Protein AF-Q5BYS8-F1 (afdb_monomer_lite)

Radius of gyration: 33.03 Å; chains: 1; bounding box: 81×90×60 Å

Foldseek 3Di:
DVVVVVVVVVVVVVVVVVVVVVCCVVVVVVVVVVVVVVVVVVVVVVVVVVPDPPPPDPPPDPDPDPCPVVVVVVCVVVPPPQPPPPLDPDPVVLVVQLVVLVCCCVPPPCVVVCVPDVDCVVSVVVSVVSSLLVSLVVVVVVPDPVPCCVPPVVVVVVVLLVVLLVVLVVVCVVVVPDDSVVSSQVSCVVPDPDDRCCQQPVDPVSVVVVVVVVVVVSCVSRDDD

Secondary structure (DSSP, 8-state):
-HHHHHHHHHHHHHHHHHHHHHHHHHHHHHHHHHHHHHHHHHHHHHHHHHS--------------TTHHHHHHHHHHHT--------SS-HHHHHHHHHHHHHHHHHHTHHHHTTT-S--HHHHHHHHHHHHHHHHHHHHHHTS-HHHIIIIIHHHHHHHHHHHHHHHHHHHHH-TTS-HHHHHHHHHHHH-SS--HHHHHT-HHHHHHHHHHHHHHHHHHHS--

Organism: Schistosoma japonicum (NCBI:txid6182)

Structure (mmCIF, N/CA/C/O backbone):
data_AF-Q5BYS8-F1
#
_entry.id   AF-Q5BYS8-F1
#
loop_
_atom_site.group_PDB
_atom_site.id
_atom_site.type_symbol
_atom_site.label_atom_id
_atom_site.label_alt_id
_atom_site.label_comp_id
_atom_site.label_asym_id
_atom_site.label_entity_id
_atom_site.label_seq_id
_atom_site.pdbx_PDB_ins_code
_atom_site.Cartn_x
_atom_site.Cartn_y
_atom_site.Cartn_z
_atom_site.occupancy
_atom_site.B_iso_or_equiv
_atom_site.auth_seq_id
_atom_site.auth_comp_id
_atom_site.auth_asym_id
_atom_site.auth_atom_id
_atom_site.pdbx_PDB_model_num
ATOM 1 N N . THR A 1 1 ? 51.049 70.323 -8.714 1.00 58.72 1 THR A N 1
ATOM 2 C CA . THR A 1 1 ? 51.005 68.844 -8.606 1.00 58.72 1 THR A CA 1
ATOM 3 C C . THR A 1 1 ? 49.942 68.372 -7.626 1.00 58.72 1 THR A C 1
ATOM 5 O O . THR A 1 1 ? 49.060 67.661 -8.076 1.00 58.72 1 THR A O 1
ATOM 8 N N . ALA A 1 2 ? 49.913 68.815 -6.362 1.00 57.31 2 ALA A N 1
ATOM 9 C CA . ALA A 1 2 ? 48.901 68.386 -5.374 1.00 57.31 2 ALA A CA 1
ATOM 10 C C . ALA A 1 2 ? 47.427 68.665 -5.765 1.00 57.31 2 ALA A C 1
ATOM 12 O O . ALA A 1 2 ? 46.572 67.804 -5.595 1.00 57.31 2 ALA A O 1
ATOM 13 N N . LEU A 1 3 ? 47.137 69.824 -6.373 1.00 61.41 3 LEU A N 1
ATOM 14 C CA . LEU A 1 3 ? 45.787 70.179 -6.849 1.00 61.41 3 LEU A CA 1
ATOM 15 C C . LEU A 1 3 ? 45.268 69.276 -7.982 1.00 61.41 3 LEU A C 1
ATOM 17 O O . LEU A 1 3 ? 44.068 69.057 -8.085 1.00 61.41 3 LEU A O 1
ATOM 21 N N . ARG A 1 4 ? 46.168 68.730 -8.811 1.00 62.00 4 ARG A N 1
ATOM 22 C CA . ARG A 1 4 ? 45.801 67.847 -9.928 1.00 62.00 4 ARG A CA 1
ATOM 23 C C . ARG A 1 4 ? 45.439 66.448 -9.424 1.00 62.00 4 ARG A C 1
ATOM 25 O O . ARG A 1 4 ? 44.384 65.946 -9.773 1.00 62.00 4 ARG A O 1
ATOM 32 N N . TYR A 1 5 ? 46.223 65.915 -8.483 1.00 65.56 5 TYR A N 1
ATOM 33 C CA . TYR A 1 5 ? 45.906 64.659 -7.792 1.00 65.56 5 TYR A CA 1
ATOM 34 C C . TYR A 1 5 ? 44.595 64.724 -6.994 1.00 65.56 5 TYR A C 1
ATOM 36 O O . TYR A 1 5 ? 43.856 63.745 -6.960 1.00 65.56 5 TYR A O 1
ATOM 44 N N . GLY A 1 6 ? 44.282 65.873 -6.383 1.00 70.06 6 GLY A N 1
ATOM 45 C CA . GLY A 1 6 ? 43.001 66.081 -5.701 1.00 70.06 6 GLY A CA 1
ATOM 46 C C . GLY A 1 6 ? 41.807 66.063 -6.659 1.00 70.06 6 GLY A C 1
ATOM 47 O O . GLY A 1 6 ? 40.795 65.440 -6.354 1.00 70.06 6 GLY A O 1
ATOM 48 N N . LEU A 1 7 ? 41.940 66.689 -7.834 1.00 70.69 7 LEU A N 1
ATOM 49 C CA . LEU A 1 7 ? 40.895 66.704 -8.861 1.00 70.69 7 LEU A CA 1
ATOM 50 C C . LEU A 1 7 ? 40.680 65.313 -9.481 1.00 70.69 7 LEU A C 1
ATOM 52 O O . LEU A 1 7 ? 39.537 64.905 -9.675 1.00 70.69 7 LEU A O 1
ATOM 56 N N . ASP A 1 8 ? 41.763 64.567 -9.714 1.00 73.12 8 ASP A N 1
ATOM 57 C CA . ASP A 1 8 ? 41.717 63.205 -10.258 1.00 73.12 8 ASP A CA 1
ATOM 58 C C . ASP A 1 8 ? 41.097 62.210 -9.253 1.00 73.12 8 ASP A C 1
ATOM 60 O O . ASP A 1 8 ? 40.283 61.369 -9.636 1.00 73.12 8 ASP A O 1
ATOM 64 N N . MET A 1 9 ? 41.389 62.343 -7.950 1.00 71.75 9 MET A N 1
ATOM 65 C CA . MET A 1 9 ? 40.721 61.568 -6.889 1.00 71.75 9 MET A CA 1
ATOM 66 C C . MET A 1 9 ? 39.226 61.883 -6.786 1.00 71.75 9 MET A C 1
ATOM 68 O O . MET A 1 9 ? 38.409 60.983 -6.587 1.00 71.75 9 MET A O 1
ATOM 72 N N . LEU A 1 10 ? 38.854 63.157 -6.916 1.00 75.56 10 LEU A N 1
ATOM 73 C CA . LEU A 1 10 ? 37.459 63.583 -6.830 1.00 75.56 10 LEU A CA 1
ATOM 74 C C . LEU A 1 10 ? 36.666 63.091 -8.048 1.00 75.56 10 LEU A C 1
ATOM 76 O O . LEU A 1 10 ? 35.568 62.564 -7.889 1.00 75.56 10 LEU A O 1
ATOM 80 N N . ALA A 1 11 ? 37.260 63.157 -9.243 1.00 75.44 11 ALA A N 1
ATOM 81 C CA . ALA A 1 11 ? 36.696 62.579 -10.458 1.00 75.44 11 ALA A CA 1
ATOM 82 C C . ALA A 1 11 ? 36.533 61.052 -10.349 1.00 75.44 11 ALA A C 1
ATOM 84 O O . ALA A 1 11 ? 35.474 60.528 -10.689 1.00 75.44 11 ALA A O 1
ATOM 85 N N . PHE A 1 12 ? 37.530 60.339 -9.811 1.00 77.06 12 PHE A N 1
ATOM 86 C CA . PHE A 1 12 ? 37.455 58.890 -9.600 1.00 77.06 12 PHE A CA 1
ATOM 87 C C . PHE A 1 12 ? 36.328 58.498 -8.632 1.00 77.06 12 PHE A C 1
ATOM 89 O O . PHE A 1 12 ? 35.536 57.609 -8.940 1.00 77.06 12 PHE A O 1
ATOM 96 N N . ASN A 1 13 ? 36.197 59.199 -7.502 1.00 72.81 13 ASN A N 1
ATOM 97 C CA . ASN A 1 13 ? 35.1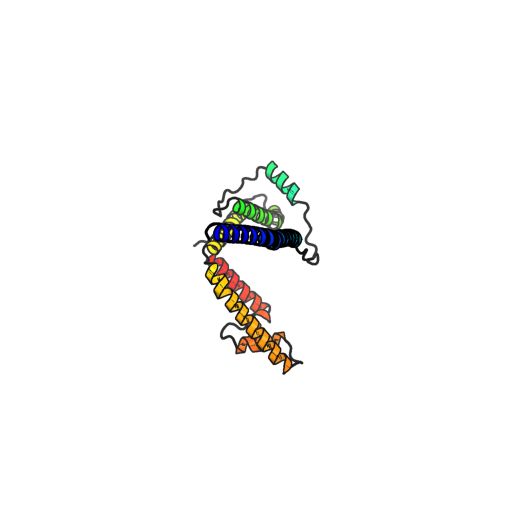43 58.932 -6.520 1.00 72.81 13 ASN A CA 1
ATOM 98 C C . ASN A 1 13 ? 33.738 59.221 -7.072 1.00 72.81 13 ASN A C 1
ATOM 100 O O . ASN A 1 13 ? 32.801 58.474 -6.790 1.00 72.81 13 ASN A O 1
ATOM 104 N N . VAL A 1 14 ? 33.587 60.265 -7.895 1.00 85.19 14 VAL A N 1
ATOM 105 C CA . VAL A 1 14 ? 32.314 60.577 -8.564 1.00 85.19 14 VAL A CA 1
ATOM 106 C C . VAL A 1 14 ? 31.957 59.499 -9.590 1.00 85.19 14 VAL A C 1
ATOM 108 O O . VAL A 1 14 ? 30.822 59.026 -9.601 1.00 85.19 14 VAL A O 1
ATOM 111 N N . ILE A 1 15 ? 32.914 59.049 -10.408 1.00 79.62 15 ILE A N 1
ATOM 112 C CA . ILE A 1 15 ? 32.691 57.980 -11.394 1.00 79.62 15 ILE A CA 1
ATOM 113 C C . ILE A 1 15 ? 32.337 56.659 -10.693 1.00 79.62 15 ILE A C 1
ATOM 115 O O . ILE A 1 15 ? 31.374 55.995 -11.080 1.00 79.62 15 ILE A O 1
ATOM 119 N N . LEU A 1 16 ? 33.049 56.303 -9.619 1.00 77.69 16 LEU A N 1
ATOM 120 C CA . LEU A 1 16 ? 32.749 55.116 -8.816 1.00 77.69 16 LEU A CA 1
ATOM 121 C C . LEU A 1 16 ? 31.330 55.186 -8.229 1.00 77.69 16 LEU A C 1
ATOM 123 O O . LEU A 1 16 ? 30.570 54.226 -8.336 1.00 77.69 16 LEU A O 1
ATOM 127 N N . GLY A 1 17 ? 30.938 56.340 -7.684 1.00 78.50 17 GLY A N 1
ATOM 128 C CA . GLY A 1 17 ? 29.591 56.556 -7.156 1.00 78.50 17 GLY A CA 1
ATOM 129 C C . GLY A 1 17 ? 28.503 56.399 -8.221 1.00 78.50 17 GLY A C 1
ATOM 130 O O . GLY A 1 17 ? 27.524 55.688 -8.002 1.00 78.50 17 GLY A O 1
ATOM 131 N N . VAL A 1 18 ? 28.691 56.996 -9.402 1.00 82.00 18 VAL A N 1
ATOM 132 C CA . VAL A 1 18 ? 27.730 56.894 -10.513 1.00 82.00 18 VAL A CA 1
ATOM 133 C C . VAL A 1 18 ? 27.616 55.451 -11.011 1.00 82.00 18 VAL A C 1
ATOM 135 O O . VAL A 1 18 ? 26.505 54.952 -11.175 1.00 82.00 18 VAL A O 1
ATOM 138 N N . THR A 1 19 ? 28.735 54.740 -11.182 1.00 73.31 19 THR A N 1
ATOM 139 C CA . THR A 1 19 ? 28.708 53.329 -11.610 1.00 73.31 19 THR A CA 1
ATOM 140 C C . THR A 1 19 ? 28.039 52.416 -10.581 1.00 73.31 19 THR A C 1
ATOM 142 O O . THR A 1 19 ? 27.247 51.561 -10.970 1.00 73.31 19 THR A O 1
ATOM 145 N N . ALA A 1 20 ? 28.266 52.634 -9.282 1.00 76.06 20 ALA A N 1
ATOM 146 C CA . ALA A 1 20 ? 27.609 51.881 -8.217 1.00 76.06 20 ALA A CA 1
ATOM 147 C C . ALA A 1 20 ? 26.092 52.134 -8.176 1.00 76.06 20 ALA A C 1
ATOM 149 O O . ALA A 1 20 ? 25.321 51.186 -8.041 1.00 76.06 20 ALA A O 1
ATOM 150 N N . VAL A 1 21 ? 25.647 53.384 -8.357 1.00 79.94 21 VAL A N 1
ATOM 151 C CA . VAL A 1 21 ? 24.216 53.730 -8.430 1.00 79.94 21 VAL A CA 1
ATOM 152 C C . VAL A 1 21 ? 23.564 53.124 -9.674 1.00 79.94 21 VAL A C 1
ATOM 154 O O . VAL A 1 21 ? 22.485 52.544 -9.572 1.00 79.94 21 VAL A O 1
ATOM 157 N N . CYS A 1 22 ? 24.222 53.185 -10.836 1.00 74.25 22 CYS A N 1
ATOM 158 C CA . CYS A 1 22 ? 23.737 52.540 -12.058 1.00 74.25 22 CYS A CA 1
ATOM 159 C C . CYS A 1 22 ? 23.671 51.012 -11.914 1.00 74.25 22 CYS A C 1
ATOM 161 O O . CYS A 1 22 ? 22.701 50.399 -12.361 1.00 74.25 22 CYS A O 1
ATOM 163 N N . PHE A 1 23 ? 24.652 50.398 -11.247 1.00 75.38 23 PHE A N 1
ATOM 164 C CA . PHE A 1 23 ? 24.659 48.964 -10.963 1.00 75.38 23 PHE A CA 1
ATOM 165 C C . PHE A 1 23 ? 23.541 48.577 -9.985 1.00 75.38 23 PHE A C 1
ATOM 167 O O . PHE A 1 23 ? 22.830 47.611 -10.242 1.00 75.38 23 PHE A O 1
ATOM 174 N N . LEU A 1 24 ? 23.310 49.354 -8.917 1.00 71.31 24 LEU A N 1
ATOM 175 C CA . LEU A 1 24 ? 22.186 49.142 -7.994 1.00 71.31 24 LEU A CA 1
ATOM 176 C C . LEU A 1 24 ? 20.827 49.322 -8.677 1.00 71.31 24 LEU A C 1
ATOM 178 O O . LEU A 1 24 ? 19.910 48.555 -8.409 1.00 71.31 24 LEU A O 1
ATOM 182 N N . MET A 1 25 ? 20.686 50.304 -9.567 1.00 72.56 25 MET A N 1
ATOM 183 C CA . MET A 1 25 ? 19.453 50.518 -10.330 1.00 72.56 25 MET A CA 1
ATOM 184 C C . MET A 1 25 ? 19.187 49.350 -11.288 1.00 72.56 25 MET A C 1
ATOM 186 O O . MET A 1 25 ? 18.074 48.834 -11.335 1.00 72.56 25 MET A O 1
ATOM 190 N N . HIS A 1 26 ? 20.212 48.880 -12.005 1.00 71.38 26 HIS A N 1
ATOM 191 C CA . HIS A 1 26 ? 20.080 47.795 -12.978 1.00 71.38 26 HIS A CA 1
ATOM 192 C C . HIS A 1 26 ? 19.906 46.418 -12.312 1.00 71.38 26 HIS A C 1
ATOM 194 O O . HIS A 1 26 ? 18.981 45.671 -12.634 1.00 71.38 26 HIS A O 1
ATOM 200 N N . HIS A 1 27 ? 20.761 46.077 -11.345 1.00 72.69 27 HIS A N 1
ATOM 201 C CA . HIS A 1 27 ? 20.732 44.780 -10.661 1.00 72.69 27 HIS A CA 1
ATOM 202 C C . HIS A 1 27 ? 19.705 44.715 -9.529 1.00 72.69 27 HIS A C 1
ATOM 204 O O . HIS A 1 27 ? 19.161 43.648 -9.264 1.00 72.69 27 HIS A O 1
ATOM 210 N N . GLY A 1 28 ? 19.383 45.841 -8.889 1.00 76.44 28 GLY A N 1
ATOM 211 C CA . GLY A 1 28 ? 18.345 45.908 -7.861 1.00 76.44 28 GLY A CA 1
ATOM 212 C C . GLY A 1 28 ? 16.946 45.794 -8.455 1.00 76.44 28 GLY A C 1
ATOM 213 O O . GLY A 1 28 ? 16.152 44.985 -7.980 1.00 76.44 28 GLY A O 1
ATOM 214 N N . PHE A 1 29 ? 16.655 46.524 -9.538 1.00 77.25 29 PHE A N 1
ATOM 215 C CA . PHE A 1 29 ? 15.361 46.404 -10.214 1.00 77.25 29 PHE A CA 1
ATOM 216 C C . PHE A 1 29 ? 15.150 44.996 -10.778 1.00 77.25 29 PHE A C 1
ATOM 218 O O . PHE A 1 29 ? 14.086 44.409 -10.592 1.00 77.25 29 PHE A O 1
ATOM 225 N N . THR A 1 30 ? 16.179 44.415 -11.402 1.00 77.06 30 THR A N 1
ATOM 226 C CA . THR A 1 30 ? 16.097 43.037 -11.904 1.00 77.06 30 THR A CA 1
ATOM 227 C C . THR A 1 30 ? 15.938 42.025 -10.768 1.00 77.06 30 THR A C 1
ATOM 229 O O . THR A 1 30 ? 15.086 41.149 -10.872 1.00 77.06 30 THR A O 1
ATOM 232 N N . PHE A 1 31 ? 16.653 42.165 -9.647 1.00 77.94 31 PHE A N 1
ATOM 233 C CA . PHE A 1 31 ? 16.490 41.290 -8.478 1.00 77.94 31 PHE A CA 1
ATOM 234 C C . PHE A 1 31 ? 15.079 41.362 -7.867 1.00 77.94 31 PHE A C 1
ATOM 236 O O . PHE A 1 31 ? 14.469 40.330 -7.572 1.00 77.94 31 PHE A O 1
ATOM 243 N N . VAL A 1 32 ? 14.518 42.567 -7.726 1.00 83.12 32 VAL A N 1
ATOM 244 C CA . VAL A 1 32 ? 13.145 42.758 -7.229 1.00 83.12 32 VAL A CA 1
ATOM 245 C C . VAL A 1 32 ? 12.126 42.172 -8.212 1.00 83.12 32 VAL A C 1
ATOM 247 O O . VAL A 1 32 ? 11.197 41.483 -7.799 1.00 83.12 32 VAL A O 1
ATOM 250 N N . PHE A 1 33 ? 12.332 42.360 -9.516 1.00 84.50 33 PHE A N 1
ATOM 251 C CA . PHE A 1 33 ? 11.465 41.790 -10.546 1.00 84.50 33 PHE A CA 1
ATOM 252 C C . PHE A 1 33 ? 11.483 40.251 -10.537 1.00 84.50 33 PHE A C 1
ATOM 254 O O . PHE A 1 33 ? 10.425 39.625 -10.474 1.00 84.50 33 PHE A O 1
ATOM 261 N N . TYR A 1 34 ? 12.665 39.624 -10.526 1.00 80.88 34 TYR A N 1
ATOM 262 C CA . TYR A 1 34 ? 12.780 38.162 -10.499 1.00 80.88 34 TYR A CA 1
ATOM 263 C C . TYR A 1 34 ? 12.245 37.550 -9.199 1.00 80.88 34 TYR A C 1
ATOM 265 O O . TYR A 1 34 ? 11.588 36.510 -9.246 1.00 80.88 34 TYR A O 1
ATOM 273 N N . SER A 1 35 ? 12.463 38.196 -8.049 1.00 81.50 35 SER A N 1
ATOM 274 C CA . SER A 1 35 ? 11.906 37.719 -6.775 1.00 81.50 35 SER A CA 1
ATOM 275 C C . SER A 1 35 ? 10.375 37.812 -6.742 1.00 81.50 35 SER A C 1
ATOM 277 O O . SER A 1 35 ? 9.726 36.863 -6.304 1.00 81.50 35 SER A O 1
ATOM 279 N N . ALA A 1 36 ? 9.776 38.874 -7.295 1.00 90.31 36 ALA A N 1
ATOM 280 C CA . ALA A 1 36 ? 8.324 38.979 -7.444 1.00 90.31 36 ALA A CA 1
ATOM 281 C C . ALA A 1 36 ? 7.747 37.890 -8.369 1.00 90.31 36 ALA A C 1
ATOM 283 O O . ALA A 1 36 ? 6.758 37.248 -8.013 1.00 90.31 36 ALA A O 1
ATOM 284 N N . VAL A 1 37 ? 8.382 37.624 -9.518 1.00 89.88 37 VAL A N 1
ATOM 285 C CA . VAL A 1 37 ? 7.970 36.543 -10.436 1.00 89.88 37 VAL A CA 1
ATOM 286 C C . VAL A 1 37 ? 8.073 35.170 -9.764 1.00 89.88 37 VAL A C 1
ATOM 288 O O . VAL A 1 37 ? 7.167 34.348 -9.917 1.00 89.88 37 VAL A O 1
ATOM 291 N N . ALA A 1 38 ? 9.126 34.920 -8.982 1.00 83.69 38 ALA A N 1
ATOM 292 C CA . ALA A 1 38 ? 9.294 33.670 -8.243 1.00 83.69 38 ALA A CA 1
ATOM 293 C C . ALA A 1 38 ? 8.212 33.483 -7.166 1.00 83.69 38 ALA A C 1
ATOM 295 O O . ALA A 1 38 ? 7.640 32.400 -7.063 1.00 83.69 38 ALA A O 1
ATOM 296 N N . ILE A 1 39 ? 7.872 34.537 -6.413 1.00 91.06 39 ILE A N 1
ATOM 297 C CA . ILE A 1 39 ? 6.795 34.501 -5.410 1.00 91.06 39 ILE A CA 1
ATOM 298 C C . ILE A 1 39 ? 5.436 34.272 -6.080 1.00 91.06 39 ILE A C 1
ATOM 300 O O . ILE A 1 39 ? 4.668 33.432 -5.620 1.00 91.06 39 ILE A O 1
ATOM 304 N N . LEU A 1 40 ? 5.142 34.959 -7.187 1.00 91.56 40 LEU A N 1
ATOM 305 C CA . LEU A 1 40 ? 3.900 34.750 -7.938 1.00 91.56 40 LEU A CA 1
ATOM 306 C C . LEU A 1 40 ? 3.811 33.329 -8.501 1.00 91.56 40 LEU A C 1
ATOM 308 O O . LEU A 1 40 ? 2.753 32.714 -8.419 1.00 91.56 40 LEU A O 1
ATOM 312 N N . SER A 1 41 ? 4.920 32.783 -9.003 1.00 85.44 41 SER A N 1
ATOM 313 C CA . SER A 1 41 ? 4.994 31.394 -9.474 1.00 85.44 41 SER A CA 1
ATOM 314 C C . SER A 1 41 ? 4.813 30.396 -8.329 1.00 85.44 41 SER A C 1
ATOM 316 O O . SER A 1 41 ? 4.141 29.385 -8.502 1.00 85.44 41 SER A O 1
ATOM 318 N N . PHE A 1 42 ? 5.353 30.691 -7.143 1.00 85.88 42 PHE A N 1
ATOM 319 C CA . PHE A 1 42 ? 5.166 29.875 -5.945 1.00 85.88 42 PHE A CA 1
ATOM 320 C C . PHE A 1 42 ? 3.713 29.911 -5.449 1.00 85.88 42 PHE A C 1
ATOM 322 O O . PHE A 1 42 ? 3.148 28.864 -5.146 1.00 85.88 42 PHE A O 1
ATOM 329 N N . ILE A 1 43 ? 3.073 31.086 -5.431 1.00 86.31 43 ILE A N 1
ATOM 330 C CA . ILE A 1 43 ? 1.653 31.236 -5.077 1.00 86.31 43 ILE A CA 1
ATOM 331 C C . ILE A 1 43 ? 0.768 30.540 -6.116 1.00 86.31 43 ILE A C 1
ATOM 333 O O . ILE A 1 43 ? -0.137 29.801 -5.738 1.00 86.31 43 ILE A O 1
ATOM 337 N N . ALA A 1 44 ? 1.040 30.718 -7.411 1.00 80.88 44 ALA A N 1
ATOM 338 C CA . ALA A 1 44 ? 0.323 30.034 -8.484 1.00 80.88 44 ALA A CA 1
ATOM 339 C C . ALA A 1 44 ? 0.490 28.511 -8.385 1.00 80.88 44 ALA A C 1
ATOM 341 O O . ALA A 1 44 ? -0.497 27.788 -8.457 1.00 80.88 44 ALA A O 1
ATOM 342 N N . GLY A 1 45 ? 1.707 28.021 -8.130 1.00 76.94 45 GLY A N 1
ATOM 343 C CA . GLY A 1 45 ? 1.975 26.608 -7.869 1.00 76.94 45 GLY A CA 1
ATOM 344 C C . GLY A 1 45 ? 1.219 26.090 -6.646 1.00 76.94 45 GLY A C 1
ATOM 345 O O . GLY A 1 45 ? 0.600 25.036 -6.718 1.00 76.94 45 GLY A O 1
ATOM 346 N N . PHE A 1 46 ? 1.180 26.849 -5.549 1.00 75.44 46 PHE A N 1
ATOM 347 C CA . PHE A 1 46 ? 0.420 26.477 -4.355 1.00 75.44 46 PHE A CA 1
ATOM 348 C C . PHE A 1 46 ? -1.091 26.437 -4.618 1.00 75.44 46 PHE A C 1
ATOM 350 O O . PHE A 1 46 ? -1.768 25.531 -4.142 1.00 75.44 46 PHE A O 1
ATOM 357 N N . LEU A 1 47 ? -1.627 27.377 -5.403 1.00 74.94 47 LEU A N 1
ATOM 358 C CA . LEU A 1 47 ? -3.039 27.397 -5.799 1.00 74.94 47 LEU A CA 1
ATOM 359 C C . LEU A 1 47 ? -3.391 26.234 -6.737 1.00 74.94 47 LEU A C 1
ATOM 361 O O . LEU A 1 47 ? -4.418 25.594 -6.527 1.00 74.94 47 LEU A O 1
ATOM 365 N N . LEU A 1 48 ? -2.517 25.908 -7.693 1.00 69.31 48 LEU A N 1
ATOM 366 C CA . LEU A 1 48 ? -2.679 24.764 -8.597 1.00 69.31 48 LEU A CA 1
ATOM 367 C C . LEU A 1 48 ? -2.544 23.418 -7.871 1.00 69.31 48 LEU A C 1
ATOM 369 O O . LEU A 1 48 ? -3.277 22.488 -8.173 1.00 69.31 48 LEU A O 1
ATOM 373 N N . VAL A 1 49 ? -1.662 23.305 -6.873 1.00 64.69 49 VAL A N 1
ATOM 374 C CA . VAL A 1 49 ? -1.552 22.104 -6.020 1.00 64.69 49 VAL A CA 1
ATOM 375 C C . VAL A 1 49 ? -2.754 21.974 -5.077 1.00 64.69 49 VAL A C 1
ATOM 377 O O . VAL A 1 49 ? -3.113 20.869 -4.666 1.00 64.69 49 VAL A O 1
ATOM 380 N N . ARG A 1 50 ? -3.410 23.091 -4.732 1.00 54.91 50 ARG A N 1
ATOM 381 C CA . ARG A 1 50 ? -4.627 23.084 -3.911 1.00 54.91 50 ARG A CA 1
ATOM 382 C C . ARG A 1 50 ? -5.857 22.613 -4.686 1.00 54.91 50 ARG A C 1
ATOM 384 O O . ARG A 1 50 ? -6.789 22.096 -4.061 1.00 54.91 50 ARG A O 1
ATOM 391 N N . GLU A 1 51 ? -5.852 22.730 -6.013 1.00 47.41 51 GLU A N 1
ATOM 392 C CA . GLU A 1 51 ? -6.760 21.971 -6.868 1.00 47.41 51 GLU A CA 1
ATOM 393 C C . GLU A 1 51 ? -6.343 20.500 -6.826 1.00 47.41 51 GLU A C 1
ATOM 395 O O . GLU A 1 51 ? -5.537 20.007 -7.610 1.00 47.41 51 GLU A O 1
ATOM 400 N N . LYS A 1 52 ? -6.895 19.780 -5.845 1.00 46.66 52 LYS A N 1
ATOM 401 C CA . LYS A 1 52 ? -6.854 18.320 -5.822 1.00 46.66 52 LYS A CA 1
ATOM 402 C C . LYS A 1 52 ? -7.297 17.835 -7.207 1.00 46.66 52 LYS A C 1
ATOM 404 O O . LYS A 1 52 ? -8.397 18.222 -7.613 1.00 46.66 52 LYS A O 1
ATOM 409 N N . PRO A 1 53 ? -6.533 16.98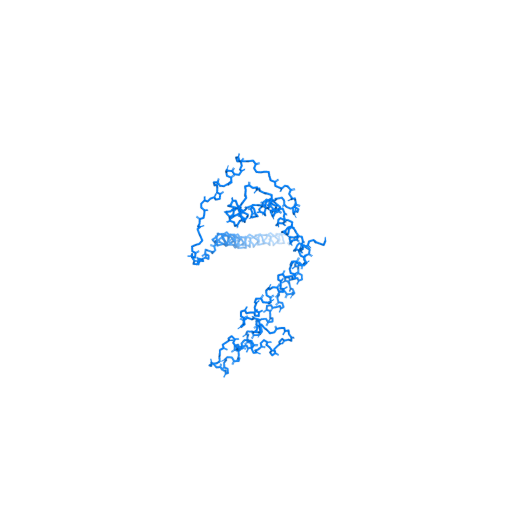7 -7.919 1.00 43.69 53 PRO A N 1
ATOM 410 C CA . PRO A 1 53 ? -7.092 16.304 -9.067 1.00 43.69 53 PRO A CA 1
ATOM 411 C C . PRO A 1 53 ? -8.304 15.534 -8.549 1.00 43.69 53 PRO A C 1
ATOM 413 O O . PRO A 1 53 ? -8.178 14.609 -7.742 1.00 43.69 53 PRO A O 1
ATOM 416 N N . VAL A 1 54 ? -9.496 15.967 -8.956 1.00 49.84 54 VAL A N 1
ATOM 417 C CA . VAL A 1 54 ? -10.706 15.174 -8.791 1.00 49.84 54 VAL A CA 1
ATOM 418 C C . VAL A 1 54 ? -10.520 14.013 -9.749 1.00 49.84 54 VAL A C 1
ATOM 420 O O . VAL A 1 54 ? -10.896 14.072 -10.916 1.00 49.84 54 VAL A O 1
ATOM 423 N N . ILE A 1 55 ? -9.847 12.972 -9.264 1.00 41.12 55 ILE A N 1
ATOM 424 C CA . ILE A 1 55 ? -9.876 11.662 -9.887 1.00 41.12 55 ILE A CA 1
ATOM 425 C C . ILE A 1 55 ? -11.348 11.279 -9.861 1.00 41.12 55 ILE A C 1
ATOM 427 O O . ILE A 1 55 ? -11.909 10.961 -8.811 1.00 41.12 55 ILE A O 1
ATOM 431 N N . HIS A 1 56 ? -11.996 11.413 -11.014 1.00 37.25 56 HIS A N 1
ATOM 432 C CA . HIS A 1 56 ? -13.361 10.972 -11.197 1.00 37.25 56 HIS A CA 1
ATOM 433 C C . HIS A 1 56 ? -13.308 9.447 -11.242 1.00 37.25 56 HIS A C 1
ATOM 435 O O . HIS A 1 56 ? -13.163 8.829 -12.295 1.00 37.25 56 HIS A O 1
ATOM 441 N N . PHE A 1 57 ? -13.326 8.835 -10.059 1.00 34.03 57 PHE A N 1
ATOM 442 C CA . PHE A 1 57 ? -13.649 7.428 -9.946 1.00 34.03 57 PHE A CA 1
ATOM 443 C C . PHE A 1 57 ? -15.069 7.273 -10.492 1.00 34.03 57 PHE A C 1
ATOM 445 O O . PHE A 1 57 ? -15.956 7.999 -10.037 1.00 34.03 57 PHE A O 1
ATOM 452 N N . PRO A 1 58 ? -15.307 6.382 -11.469 1.00 33.38 58 PRO A N 1
ATOM 453 C CA . PRO A 1 58 ? -16.664 6.091 -11.891 1.00 33.38 58 PRO A CA 1
ATOM 454 C C . PRO A 1 58 ? -17.431 5.643 -10.647 1.00 33.38 58 PRO A C 1
ATOM 456 O O . PRO A 1 58 ? -17.020 4.688 -9.981 1.00 33.38 58 PRO A O 1
ATOM 459 N N . GLU A 1 59 ? -18.495 6.375 -10.305 1.00 35.75 59 GLU A N 1
ATOM 460 C CA . GLU A 1 59 ? -19.401 6.052 -9.206 1.00 35.75 59 GLU A CA 1
ATOM 461 C C . GLU A 1 59 ? -20.015 4.671 -9.463 1.00 35.75 59 GLU A C 1
ATOM 463 O O . GLU A 1 59 ? -21.088 4.519 -10.043 1.00 35.75 59 GLU A O 1
ATOM 468 N N . ARG A 1 60 ? -19.335 3.617 -9.009 1.00 36.50 60 ARG A N 1
ATOM 469 C CA . ARG A 1 60 ? -20.033 2.410 -8.586 1.00 36.50 60 ARG A CA 1
ATOM 470 C C . ARG A 1 60 ? -20.693 2.781 -7.274 1.00 36.50 60 ARG A C 1
ATOM 472 O O . ARG A 1 60 ? -19.990 3.068 -6.311 1.00 36.50 60 ARG A O 1
ATOM 479 N N . GLY A 1 61 ? -22.023 2.849 -7.287 1.00 36.50 61 GLY A N 1
ATOM 480 C CA . GLY A 1 61 ? -22.858 3.331 -6.191 1.00 36.50 61 GLY A CA 1
ATOM 481 C C . GLY A 1 61 ? -22.625 2.606 -4.866 1.00 36.50 61 GLY A C 1
ATOM 482 O O . GLY A 1 61 ? -23.403 1.738 -4.485 1.00 36.50 61 GLY A O 1
ATOM 483 N N . LEU A 1 62 ? -21.590 3.009 -4.133 1.00 38.88 62 LEU A N 1
ATOM 484 C CA . LEU A 1 62 ? -21.582 2.938 -2.684 1.00 38.88 62 LEU A CA 1
ATOM 485 C C . LEU A 1 62 ? -22.264 4.207 -2.188 1.00 38.88 62 LEU A C 1
ATOM 487 O O . LEU A 1 62 ? -21.793 5.316 -2.429 1.00 38.88 62 LEU A O 1
ATOM 491 N N . LEU A 1 63 ? -23.405 4.015 -1.534 1.00 41.03 63 LEU A N 1
ATOM 492 C CA . LEU A 1 63 ? -24.215 5.046 -0.902 1.00 41.03 63 LEU A CA 1
ATOM 493 C C . LEU A 1 63 ? -23.338 6.094 -0.202 1.00 41.03 63 LEU A C 1
ATOM 495 O O . LEU A 1 63 ? -22.733 5.834 0.838 1.00 41.03 63 LEU A O 1
ATOM 499 N N . TYR A 1 64 ? -23.311 7.297 -0.773 1.00 39.19 64 TYR A N 1
ATOM 500 C CA . TYR A 1 64 ? -22.757 8.493 -0.155 1.00 39.19 64 TYR A CA 1
ATOM 501 C C . TYR A 1 64 ? -23.558 8.797 1.119 1.00 39.19 64 TYR A C 1
ATOM 503 O O . TYR A 1 64 ? -24.625 9.417 1.092 1.00 39.19 64 TYR A O 1
ATOM 511 N N . SER A 1 65 ? -23.084 8.286 2.255 1.00 44.84 65 SER A N 1
ATOM 512 C CA . SER A 1 65 ? -23.734 8.483 3.545 1.00 44.84 65 SER A CA 1
ATOM 513 C C . SER A 1 65 ? -23.520 9.921 4.018 1.00 44.84 65 SER A C 1
ATOM 515 O O . SER A 1 65 ? -22.442 10.297 4.474 1.00 44.84 65 SER A O 1
ATOM 517 N N . ARG A 1 66 ? -24.598 10.716 4.013 1.00 46.88 66 ARG A N 1
ATOM 518 C CA . ARG A 1 66 ? -24.729 11.990 4.757 1.00 46.88 66 ARG A CA 1
ATOM 519 C C . ARG A 1 66 ? -24.614 11.820 6.289 1.00 46.88 66 ARG A C 1
ATOM 521 O O . ARG A 1 66 ? -24.888 12.759 7.033 1.00 46.88 66 ARG A O 1
ATOM 528 N N . GLY A 1 67 ? -24.263 10.629 6.778 1.00 47.69 67 GLY A N 1
ATOM 529 C CA . GLY A 1 67 ? -24.303 10.256 8.185 1.00 47.69 67 GLY A CA 1
ATOM 530 C C . GLY A 1 67 ? -23.175 10.821 9.043 1.00 47.69 67 GLY A C 1
ATOM 531 O O . GLY A 1 67 ? -23.392 10.960 10.238 1.00 47.69 67 GLY A O 1
ATOM 532 N N . ILE A 1 68 ? -22.014 11.194 8.489 1.00 47.78 68 ILE A N 1
ATOM 533 C CA . ILE A 1 68 ? -20.827 11.534 9.304 1.00 47.78 68 ILE A CA 1
ATOM 534 C C . ILE A 1 68 ? -21.101 12.656 10.331 1.00 47.78 68 ILE A C 1
ATOM 536 O O . ILE A 1 68 ? -20.857 12.417 11.511 1.00 47.78 68 ILE A O 1
ATOM 540 N N . PRO A 1 69 ? -21.704 13.812 9.974 1.00 56.31 69 PRO A N 1
ATOM 541 C CA . PRO A 1 69 ? -21.955 14.885 10.947 1.00 56.31 69 PRO A CA 1
ATOM 542 C C . PRO A 1 69 ? -23.083 14.560 11.937 1.00 56.31 69 PRO A C 1
ATOM 544 O O . PRO A 1 69 ? -23.115 15.068 13.055 1.00 56.31 69 PRO A O 1
ATOM 547 N N . LYS A 1 70 ? -24.044 13.726 11.519 1.00 52.09 70 LYS A N 1
ATOM 548 C CA . LYS A 1 70 ? -25.187 13.337 12.354 1.00 52.09 70 LYS A CA 1
ATOM 549 C C . LYS A 1 70 ? -24.788 12.256 13.359 1.00 52.09 70 LYS A C 1
ATOM 551 O O . LYS A 1 70 ? -25.274 12.262 14.480 1.00 52.09 70 LYS A O 1
ATOM 556 N N . VAL A 1 71 ? -23.874 11.371 12.973 1.00 54.34 71 VAL A N 1
ATOM 557 C CA . VAL A 1 71 ? -23.326 10.304 13.814 1.00 54.34 71 VAL A CA 1
ATOM 558 C C . VAL A 1 71 ? -22.386 10.872 14.869 1.00 54.34 71 VAL A C 1
ATOM 560 O O . VAL A 1 71 ? -22.498 10.462 16.016 1.00 54.34 71 VAL A O 1
ATOM 563 N N . THR A 1 72 ? -21.525 11.843 14.536 1.00 55.06 72 THR A N 1
ATOM 564 C CA . THR A 1 72 ? -20.673 12.500 15.546 1.00 55.06 72 THR A CA 1
ATOM 565 C C . THR A 1 72 ? -21.514 13.191 16.621 1.00 55.06 72 THR A C 1
ATOM 567 O O . THR A 1 72 ? -21.234 13.039 17.802 1.00 55.06 72 THR A O 1
ATOM 570 N N . ALA A 1 73 ? -22.615 13.846 16.232 1.00 59.88 73 ALA A N 1
ATOM 571 C CA . ALA A 1 73 ? -23.536 14.484 17.175 1.00 59.88 73 ALA A CA 1
ATOM 572 C C . ALA A 1 73 ? -24.304 13.484 18.066 1.00 59.88 73 ALA A C 1
ATOM 574 O O . ALA A 1 73 ? -24.602 13.797 19.214 1.00 59.88 73 ALA A O 1
ATOM 575 N N . ILE A 1 74 ? -24.624 12.288 17.555 1.00 59.06 74 ILE A N 1
ATOM 576 C CA . ILE A 1 74 ? -25.279 11.225 18.337 1.00 59.06 74 ILE A CA 1
ATOM 577 C C . ILE A 1 74 ? -24.267 10.545 19.270 1.00 59.06 74 ILE A C 1
ATOM 579 O O . ILE A 1 74 ? -24.581 10.305 20.427 1.00 59.06 74 ILE A O 1
ATOM 583 N N . MET A 1 75 ? -23.036 10.305 18.811 1.00 50.59 75 MET A N 1
ATOM 584 C CA . MET A 1 75 ? -21.972 9.712 19.631 1.00 50.59 75 MET A CA 1
ATOM 585 C C . MET A 1 75 ? -21.579 10.604 20.816 1.00 50.59 75 MET A C 1
ATOM 587 O O . MET A 1 75 ? -21.355 10.086 21.909 1.00 50.59 75 MET A O 1
ATOM 591 N N . ASP A 1 76 ? -21.548 11.926 20.620 1.00 57.81 76 ASP A N 1
ATOM 592 C CA . ASP A 1 76 ? -21.320 12.888 21.705 1.00 57.81 76 ASP A CA 1
ATOM 593 C C . ASP A 1 76 ? -22.503 12.937 22.693 1.00 57.81 76 ASP A C 1
ATOM 595 O O . ASP A 1 76 ? -22.303 13.180 23.883 1.00 57.81 76 ASP A O 1
ATOM 599 N N . ALA A 1 77 ? -23.729 12.673 22.225 1.00 57.91 77 ALA A N 1
ATOM 600 C CA . ALA A 1 77 ? -24.936 12.656 23.051 1.00 57.91 77 ALA A CA 1
ATOM 601 C C . ALA A 1 77 ? -25.145 11.336 23.822 1.00 57.91 77 ALA A C 1
ATOM 603 O O . ALA A 1 77 ? -25.687 11.362 24.925 1.00 57.91 77 ALA A O 1
ATOM 604 N N . GLU A 1 78 ? -24.717 10.195 23.272 1.00 50.50 78 GLU A N 1
ATOM 605 C CA . GLU A 1 78 ? -24.927 8.862 23.864 1.00 50.50 78 GLU A CA 1
ATOM 606 C C . GLU A 1 78 ? -23.802 8.402 24.802 1.00 50.50 78 GLU A C 1
ATOM 608 O O . GLU A 1 78 ? -23.905 7.343 25.417 1.00 50.50 78 GLU A O 1
ATOM 613 N N . GLY A 1 79 ? -22.738 9.196 24.969 1.00 41.47 79 GLY A N 1
ATOM 614 C CA . GLY A 1 79 ? -21.715 8.930 25.983 1.00 41.47 79 GLY A CA 1
ATOM 615 C C . GLY A 1 79 ? -20.983 7.598 25.790 1.00 41.47 79 GLY A C 1
ATOM 616 O O . GLY A 1 79 ? -20.566 6.985 26.774 1.00 41.47 79 GLY A O 1
ATOM 617 N N . VAL A 1 80 ? -20.821 7.143 24.538 1.00 47.97 80 VAL A N 1
ATOM 618 C CA . VAL A 1 80 ? -20.067 5.923 24.215 1.00 47.97 80 VAL A CA 1
ATOM 619 C C . VAL A 1 80 ? -18.674 6.055 24.822 1.00 47.97 80 VAL A C 1
ATOM 621 O O . VAL A 1 80 ? -17.910 6.959 24.471 1.00 47.97 80 VAL A O 1
ATOM 624 N N . SER A 1 81 ? -18.344 5.172 25.767 1.00 46.28 81 SER A N 1
ATOM 625 C CA . SER A 1 81 ? -17.052 5.197 26.442 1.00 46.28 81 SER A CA 1
ATOM 626 C C . SER A 1 81 ? -15.954 5.046 25.397 1.00 46.28 81 SER A C 1
ATOM 628 O O . SER A 1 81 ? -15.802 3.968 24.821 1.00 46.28 81 SER A O 1
ATOM 630 N N . LYS A 1 82 ? -15.195 6.121 25.145 1.00 51.31 82 LYS A N 1
ATOM 631 C CA . LYS A 1 82 ? -13.992 6.076 24.310 1.00 51.31 82 LYS A CA 1
ATOM 632 C C . LYS A 1 82 ? -13.103 4.962 24.865 1.00 51.31 82 LYS A C 1
ATOM 634 O O . LYS A 1 82 ? -12.650 5.093 26.007 1.00 51.31 82 LYS A O 1
ATOM 639 N N . PRO A 1 83 ? -12.858 3.867 24.127 1.00 45.59 83 PRO A N 1
ATOM 640 C CA . PRO A 1 83 ? -11.870 2.908 24.568 1.00 45.59 83 PRO A CA 1
ATOM 641 C C . PRO A 1 83 ? -10.525 3.635 24.524 1.00 45.59 83 PRO A C 1
ATOM 643 O O . PRO A 1 83 ? -9.990 3.910 23.456 1.00 45.59 83 PRO A O 1
ATOM 646 N N . ASN A 1 84 ? -10.014 4.006 25.700 1.00 47.97 84 ASN A N 1
ATOM 647 C CA . ASN A 1 84 ? -8.710 4.644 25.882 1.00 47.97 84 ASN A CA 1
ATOM 648 C C . ASN A 1 84 ? -7.609 3.593 25.683 1.00 47.97 84 ASN A C 1
ATOM 650 O O . ASN A 1 84 ? -6.890 3.221 26.608 1.00 47.97 84 ASN A O 1
ATOM 654 N N . ILE A 1 85 ? -7.518 3.048 24.474 1.00 54.84 85 ILE A N 1
ATOM 655 C CA . ILE A 1 85 ? -6.363 2.269 24.055 1.00 54.84 85 ILE A CA 1
ATOM 656 C C . ILE A 1 85 ? -5.449 3.270 23.368 1.00 54.84 85 ILE A C 1
ATOM 658 O O . ILE A 1 85 ? -5.734 3.719 22.265 1.00 54.84 85 ILE A O 1
ATOM 662 N N . ARG A 1 86 ? -4.377 3.660 24.054 1.00 58.22 86 ARG A N 1
ATOM 663 C CA . ARG A 1 86 ? -3.336 4.502 23.469 1.00 58.22 86 ARG A CA 1
ATOM 664 C C . ARG A 1 86 ? -2.491 3.619 22.552 1.00 58.22 86 ARG A C 1
ATOM 666 O O . ARG A 1 86 ? -1.744 2.773 23.042 1.00 58.22 86 ARG A O 1
ATOM 673 N N . LEU A 1 87 ? -2.696 3.743 21.245 1.00 60.25 87 LEU A N 1
ATOM 674 C CA . LEU A 1 87 ? -2.101 2.884 20.216 1.00 60.25 87 LEU A CA 1
ATOM 675 C C . LEU A 1 87 ? -0.829 3.494 19.625 1.00 60.25 87 LEU A C 1
ATOM 677 O O . LEU A 1 87 ? 0.050 2.758 19.182 1.00 60.25 87 LEU A O 1
ATOM 681 N N . SER A 1 88 ? -0.716 4.821 19.652 1.00 59.34 88 SER A N 1
ATOM 682 C CA . SER A 1 88 ? 0.363 5.595 19.047 1.00 59.34 88 SER A CA 1
ATOM 683 C C . SER A 1 88 ? 0.877 6.681 20.005 1.00 59.34 88 SER A C 1
ATOM 685 O O . SER A 1 88 ? 0.166 7.118 20.917 1.00 59.34 88 SER A O 1
ATOM 687 N N . PRO A 1 89 ? 2.110 7.193 19.811 1.00 61.75 89 PRO A N 1
ATOM 688 C CA . PRO A 1 89 ? 2.548 8.435 20.447 1.00 61.75 89 PRO A CA 1
ATOM 689 C C . PRO A 1 89 ? 1.644 9.635 20.115 1.00 61.75 89 PRO A C 1
ATOM 691 O O . PRO A 1 89 ? 1.633 10.610 20.869 1.00 61.75 89 PRO A O 1
ATOM 694 N N . HIS A 1 90 ? 0.889 9.559 19.011 1.00 68.44 90 HIS A N 1
ATOM 695 C CA . HIS A 1 90 ? 0.006 10.611 18.514 1.00 68.44 90 HIS A CA 1
ATOM 696 C C . HIS A 1 90 ? -1.469 10.323 18.827 1.00 68.44 90 HIS A C 1
ATOM 698 O O . HIS A 1 90 ? -2.102 9.488 18.186 1.00 68.44 90 HIS A O 1
ATOM 704 N N . GLU A 1 91 ? -2.037 11.091 19.756 1.00 72.81 91 GLU A N 1
ATOM 705 C CA . GLU A 1 91 ? -3.437 10.980 20.202 1.00 72.81 91 GLU A CA 1
ATOM 706 C C . GLU A 1 91 ? -4.462 11.193 19.070 1.00 72.81 91 GLU A C 1
ATOM 708 O O . GLU A 1 91 ? -5.524 10.571 19.049 1.00 72.81 91 GLU A O 1
ATOM 7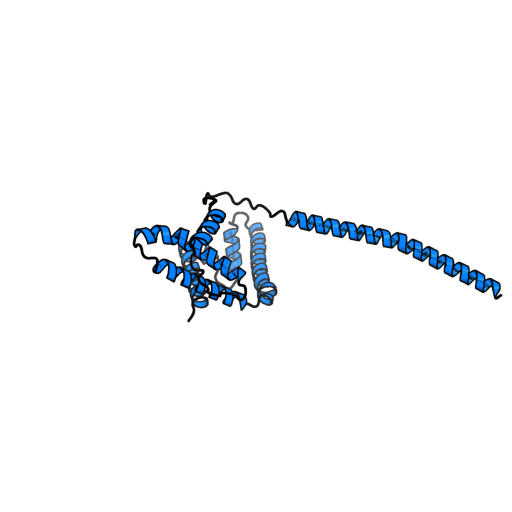13 N N . GLU A 1 92 ? -4.132 12.030 18.084 1.00 73.88 92 GLU A N 1
ATOM 714 C CA . GLU A 1 92 ? -4.988 12.264 16.917 1.00 73.88 92 GLU A CA 1
ATOM 715 C C . GLU A 1 92 ? -5.132 11.006 16.047 1.00 73.88 92 GLU A C 1
ATOM 717 O O . GLU A 1 92 ? -6.235 10.685 15.599 1.00 73.88 92 GLU A O 1
ATOM 722 N N . LEU A 1 93 ? -4.043 10.250 15.867 1.00 74.19 93 LEU A N 1
ATOM 723 C CA . LEU A 1 93 ? -4.058 9.005 15.102 1.00 74.19 93 LEU A CA 1
ATOM 724 C C . LEU A 1 93 ? -4.924 7.950 15.799 1.00 74.19 93 LEU A C 1
ATOM 726 O O . LEU A 1 93 ? -5.728 7.286 15.148 1.00 74.19 93 LEU A O 1
ATOM 730 N N . ASP A 1 94 ? -4.817 7.850 17.122 1.00 79.81 94 ASP A N 1
ATOM 731 C CA . ASP A 1 94 ? -5.607 6.911 17.923 1.00 79.81 94 ASP A CA 1
ATOM 732 C C . ASP A 1 94 ? -7.109 7.196 17.811 1.00 79.81 94 ASP A C 1
ATOM 734 O O . ASP A 1 94 ? -7.913 6.274 17.658 1.00 79.81 94 ASP A O 1
ATOM 738 N N . ASN A 1 95 ? -7.495 8.475 17.808 1.00 81.12 95 ASN A N 1
ATOM 739 C CA . ASN A 1 95 ? -8.885 8.877 17.617 1.00 81.12 95 ASN A CA 1
ATOM 740 C C . ASN A 1 95 ? -9.408 8.481 16.226 1.00 81.12 95 ASN A C 1
ATOM 742 O O . ASN A 1 95 ? -10.492 7.906 16.113 1.00 81.12 95 ASN A O 1
ATOM 746 N N . VAL A 1 96 ? -8.631 8.742 15.171 1.00 84.50 96 VAL A N 1
ATOM 747 C CA . VAL A 1 96 ? -9.009 8.379 13.797 1.00 84.50 96 VAL A CA 1
ATOM 748 C C . VAL A 1 96 ? -9.145 6.862 13.647 1.00 84.50 96 VAL A C 1
ATOM 750 O O . VAL A 1 96 ? -10.139 6.390 13.097 1.00 84.50 96 VAL A O 1
ATOM 753 N N . LEU A 1 97 ? -8.207 6.080 14.184 1.00 84.25 97 LEU A N 1
ATOM 754 C CA . LEU A 1 97 ? -8.274 4.614 14.147 1.00 84.25 97 LEU A CA 1
ATOM 755 C C . LEU A 1 97 ? -9.482 4.083 14.908 1.00 84.25 97 LEU A C 1
ATOM 757 O O . LEU A 1 97 ? -10.197 3.215 14.407 1.00 84.25 97 LEU A O 1
ATOM 761 N N . ASN A 1 98 ? -9.749 4.636 16.090 1.00 86.75 98 ASN A N 1
ATOM 762 C CA . ASN A 1 98 ? -10.923 4.278 16.866 1.00 86.75 98 ASN A CA 1
ATOM 763 C C . ASN A 1 98 ? -12.221 4.553 16.103 1.00 86.75 98 ASN A C 1
ATOM 765 O O . ASN A 1 98 ? -13.117 3.710 16.107 1.00 86.75 98 ASN A O 1
ATOM 769 N N . GLN A 1 99 ? -12.313 5.679 15.394 1.00 87.44 99 GLN A N 1
ATOM 770 C CA . GLN A 1 99 ? -13.470 5.990 14.552 1.00 87.44 99 GLN A CA 1
ATOM 771 C C . GLN A 1 99 ? -13.618 5.001 13.395 1.00 87.44 99 GLN A C 1
ATOM 773 O O . GLN A 1 99 ? -14.711 4.482 13.179 1.00 87.44 99 GLN A O 1
ATOM 778 N N . ILE A 1 100 ? -12.527 4.687 12.692 1.00 88.50 100 ILE A N 1
ATOM 779 C CA . ILE A 1 100 ? -12.545 3.717 11.590 1.00 88.50 100 ILE A CA 1
ATOM 780 C C . ILE A 1 100 ? -13.036 2.350 12.084 1.00 88.50 100 ILE A C 1
ATOM 782 O O . ILE A 1 100 ? -13.946 1.780 11.485 1.00 88.50 100 ILE A O 1
ATOM 786 N N . VAL A 1 101 ? -12.496 1.846 13.199 1.00 89.75 101 VAL A N 1
ATOM 787 C CA . VAL A 1 101 ? -12.924 0.561 13.781 1.00 89.75 101 VAL A CA 1
ATOM 788 C C . VAL A 1 101 ? -14.388 0.609 14.218 1.00 89.75 101 VAL A C 1
ATOM 790 O O . VAL A 1 101 ? -15.139 -0.320 13.921 1.00 89.75 101 VAL A O 1
ATOM 793 N N . SER A 1 102 ? -14.818 1.712 14.840 1.00 88.38 102 SER A N 1
ATOM 794 C CA . SER A 1 102 ? -16.221 1.919 15.229 1.00 88.38 102 SER A CA 1
ATOM 795 C C . SER A 1 102 ? -17.155 1.819 14.021 1.00 88.38 102 SER A C 1
ATOM 797 O O . SER A 1 102 ? -18.201 1.177 14.096 1.00 88.38 102 SER A O 1
ATOM 799 N N . PHE A 1 103 ? -16.778 2.425 12.891 1.00 89.25 103 PHE A N 1
ATOM 800 C CA . PHE A 1 103 ? -17.568 2.366 11.661 1.00 89.25 103 PHE A CA 1
ATOM 801 C C . PHE A 1 103 ? -17.587 0.969 11.051 1.00 89.25 103 PHE A C 1
ATOM 803 O O . PHE A 1 103 ? -18.652 0.515 10.643 1.00 89.25 103 PHE A O 1
ATOM 810 N N . ILE A 1 104 ? -16.455 0.258 11.047 1.00 90.25 104 ILE A N 1
ATOM 811 C CA . ILE A 1 104 ? -16.403 -1.128 10.564 1.00 90.25 104 ILE A CA 1
ATOM 812 C C . ILE A 1 104 ? -17.372 -2.004 11.363 1.00 90.25 104 ILE A C 1
ATOM 814 O O . ILE A 1 104 ? -18.162 -2.744 10.781 1.00 90.25 104 ILE A O 1
ATOM 818 N N . ILE A 1 105 ? -17.350 -1.899 12.691 1.00 89.69 105 ILE A N 1
ATOM 819 C CA . ILE A 1 105 ? -18.218 -2.710 13.548 1.00 89.69 105 ILE A CA 1
ATOM 820 C C . ILE A 1 105 ? -19.682 -2.339 13.347 1.00 89.69 105 ILE A C 1
ATOM 822 O O . ILE A 1 105 ? -20.500 -3.223 13.101 1.00 89.69 105 ILE A O 1
ATOM 826 N N . ARG A 1 106 ? -20.008 -1.045 13.360 1.00 88.81 106 ARG A N 1
ATOM 827 C CA . ARG A 1 106 ? -21.384 -0.578 13.177 1.00 88.81 106 ARG A CA 1
ATOM 828 C C . ARG A 1 106 ? -21.971 -0.986 11.825 1.00 88.81 106 ARG A C 1
ATOM 830 O O . ARG A 1 106 ? -23.134 -1.368 11.768 1.00 88.81 106 ARG A O 1
ATOM 837 N N . ASP A 1 107 ? -21.196 -0.880 10.748 1.00 90.38 107 ASP A N 1
ATOM 838 C CA . ASP A 1 107 ? -21.721 -1.045 9.389 1.00 90.38 107 ASP A CA 1
ATOM 839 C C . ASP A 1 107 ? -21.686 -2.509 8.924 1.00 90.38 107 ASP A C 1
ATOM 841 O O . ASP A 1 107 ? -22.555 -2.922 8.156 1.00 90.38 107 ASP A O 1
ATOM 845 N N . TYR A 1 108 ? -20.731 -3.311 9.411 1.00 92.81 108 TYR A N 1
ATOM 846 C CA . TYR A 1 108 ? -20.534 -4.690 8.947 1.00 92.81 108 TYR A CA 1
ATOM 847 C C . TYR A 1 108 ? -20.785 -5.770 9.999 1.00 92.81 108 TYR A C 1
ATOM 849 O O . TYR A 1 108 ? -20.942 -6.925 9.611 1.00 92.81 108 TYR A O 1
ATOM 857 N N . ILE A 1 109 ? -20.811 -5.449 11.297 1.00 90.69 109 ILE A N 1
ATOM 858 C CA . ILE A 1 109 ? -20.957 -6.441 12.379 1.00 90.69 109 ILE A CA 1
ATOM 859 C C . ILE A 1 109 ? -22.314 -6.309 13.068 1.00 90.69 109 ILE A C 1
ATOM 861 O O . ILE A 1 109 ? -23.102 -7.253 13.084 1.00 90.69 109 ILE A O 1
ATOM 865 N N . THR A 1 110 ? -22.626 -5.118 13.575 1.00 87.06 110 THR A N 1
ATOM 866 C CA . THR A 1 110 ? -23.858 -4.826 14.319 1.00 87.06 110 THR A CA 1
ATOM 867 C C . THR A 1 110 ? -25.151 -5.239 13.591 1.00 87.06 110 THR A C 1
ATOM 869 O O . THR A 1 110 ? -26.014 -5.818 14.250 1.00 87.06 110 THR A O 1
ATOM 872 N N . PRO A 1 111 ? -25.329 -5.038 12.262 1.00 90.50 111 PRO A N 1
ATOM 873 C CA . PRO A 1 111 ? -26.609 -5.319 11.606 1.00 90.50 111 PRO A CA 1
ATOM 874 C C . PRO A 1 111 ? -27.007 -6.796 11.639 1.00 90.50 111 PRO A C 1
ATOM 876 O O . PRO A 1 111 ? -28.186 -7.107 11.797 1.00 90.50 111 PRO A O 1
ATOM 879 N N . TRP A 1 112 ? -26.040 -7.708 11.498 1.00 92.50 112 TRP A N 1
ATOM 880 C CA . TRP A 1 112 ? -26.318 -9.142 11.562 1.00 92.50 112 TRP A CA 1
ATOM 881 C C . TRP A 1 112 ? -26.185 -9.684 12.987 1.00 92.50 112 TRP A C 1
ATOM 883 O O . TRP A 1 112 ? -26.963 -10.557 13.361 1.00 92.50 112 TRP A O 1
ATOM 893 N N . TYR A 1 113 ? -25.274 -9.160 13.812 1.00 88.62 113 TYR A N 1
ATOM 894 C CA . TYR A 1 113 ? -25.076 -9.663 15.174 1.00 88.62 113 TYR A CA 1
ATOM 895 C C . TYR A 1 113 ? -26.281 -9.375 16.080 1.00 88.62 113 TYR A C 1
ATOM 897 O O . TYR A 1 113 ? -26.779 -10.283 16.745 1.00 88.62 113 TYR A O 1
ATOM 905 N N . ASN A 1 114 ? -26.843 -8.164 15.999 1.00 88.00 114 ASN A N 1
ATOM 906 C CA . ASN A 1 114 ? -28.016 -7.773 16.791 1.00 88.00 114 ASN A CA 1
ATOM 907 C C . ASN A 1 114 ? -29.272 -8.587 16.442 1.00 88.00 114 ASN A C 1
ATOM 909 O O . ASN A 1 114 ? -30.220 -8.629 17.223 1.00 88.00 114 ASN A O 1
ATOM 913 N N . SER A 1 115 ? -29.301 -9.220 15.263 1.00 90.06 115 SER A N 1
ATOM 914 C CA . SER A 1 115 ? -30.391 -10.122 14.877 1.00 90.06 115 SER A CA 1
ATOM 915 C C . SER A 1 115 ? -30.311 -11.492 15.560 1.00 90.06 115 SER A C 1
ATOM 917 O O . SER A 1 115 ? -31.316 -12.196 15.628 1.00 90.06 115 SER A O 1
ATOM 919 N N . LEU A 1 116 ? -29.132 -11.866 16.069 1.00 89.31 116 LEU A N 1
ATOM 920 C CA . LEU A 1 116 ? -28.871 -13.151 16.717 1.00 89.31 116 LEU A CA 1
ATOM 921 C C . LEU A 1 116 ? -29.009 -13.052 18.239 1.00 89.31 116 LEU A C 1
ATOM 923 O O . LEU A 1 116 ? -29.681 -13.888 18.843 1.00 89.31 116 LEU A O 1
ATOM 927 N N . THR A 1 117 ? -28.401 -12.026 18.844 1.00 87.88 117 THR A N 1
ATOM 928 C CA . THR A 1 117 ? -28.352 -11.855 20.303 1.00 87.88 117 THR A CA 1
ATOM 929 C C . THR A 1 117 ? -28.394 -10.366 20.674 1.00 87.88 117 THR A C 1
ATOM 931 O O . THR A 1 117 ? -27.825 -9.551 19.952 1.00 87.88 117 THR A O 1
ATOM 934 N N . PRO A 1 118 ? -29.043 -9.980 21.792 1.00 80.75 118 PRO A N 1
ATOM 935 C CA . PRO A 1 118 ? -29.096 -8.587 22.248 1.00 80.75 118 PRO A CA 1
ATOM 936 C C . PRO A 1 118 ? -27.869 -8.133 23.060 1.00 80.75 118 PRO A C 1
ATOM 938 O O . PRO A 1 118 ? -27.909 -7.055 23.648 1.00 80.75 118 PRO A O 1
ATOM 941 N N . ASP A 1 119 ? -26.826 -8.957 23.190 1.00 86.19 119 ASP A N 1
ATOM 942 C CA . ASP A 1 119 ? -25.605 -8.571 23.903 1.00 86.19 119 ASP A CA 1
ATOM 943 C C . ASP A 1 119 ? -24.651 -7.785 22.991 1.00 86.19 119 ASP A C 1
ATOM 945 O O . ASP A 1 119 ? -24.706 -7.930 21.781 1.00 86.19 119 ASP A O 1
ATOM 949 N N . ASP A 1 120 ? -23.739 -7.002 23.570 1.00 80.88 120 ASP A N 1
ATOM 950 C CA . ASP A 1 120 ? -22.685 -6.285 22.828 1.00 80.88 120 ASP A CA 1
ATOM 951 C C . ASP A 1 120 ? -21.279 -6.831 23.133 1.00 80.88 120 ASP A C 1
ATOM 953 O O . ASP A 1 120 ? -20.265 -6.189 22.845 1.00 80.88 120 ASP A O 1
ATOM 957 N N . SER A 1 121 ? -21.182 -8.020 23.738 1.00 83.44 121 SER A N 1
ATOM 958 C CA . SER A 1 121 ? -19.905 -8.545 24.233 1.00 83.44 121 SER A CA 1
ATOM 959 C C . SER A 1 121 ? -18.932 -8.849 23.094 1.00 83.44 121 SER A C 1
ATOM 961 O O . SER A 1 121 ? -17.782 -8.406 23.121 1.00 83.44 121 SER A O 1
ATOM 963 N N . PHE A 1 122 ? -19.404 -9.534 22.050 1.00 87.81 122 PHE A N 1
ATOM 964 C CA . PHE A 1 122 ? -18.588 -9.868 20.887 1.00 87.81 122 PHE A CA 1
ATOM 965 C C . PHE A 1 122 ? -18.159 -8.629 20.080 1.00 87.81 122 PHE A C 1
ATOM 967 O O . PHE A 1 122 ? -16.954 -8.491 19.855 1.00 87.81 122 PHE A O 1
ATOM 974 N N . PRO A 1 123 ? -19.056 -7.697 19.685 1.00 88.75 123 PRO A N 1
ATOM 975 C CA . PRO A 1 123 ? -18.651 -6.471 18.997 1.00 88.75 123 PRO A CA 1
ATOM 976 C C . PRO A 1 123 ? -17.626 -5.656 19.791 1.00 88.75 123 PRO A C 1
ATOM 978 O O . PRO A 1 123 ? -16.646 -5.180 19.222 1.00 88.75 123 PRO A O 1
ATOM 981 N N . MET A 1 124 ? -17.794 -5.548 21.110 1.00 85.12 124 MET A N 1
ATOM 982 C CA . MET A 1 124 ? -16.868 -4.819 21.978 1.00 85.12 124 MET A CA 1
ATOM 983 C C . MET A 1 124 ? -15.473 -5.461 22.016 1.00 85.12 124 MET A C 1
ATOM 985 O O . MET A 1 124 ? -14.461 -4.765 21.908 1.00 85.12 124 MET A O 1
ATOM 989 N N . GLU A 1 125 ? -15.388 -6.784 22.167 1.00 85.19 125 GLU A N 1
ATOM 990 C CA . GLU A 1 125 ? -14.097 -7.482 22.175 1.00 85.19 125 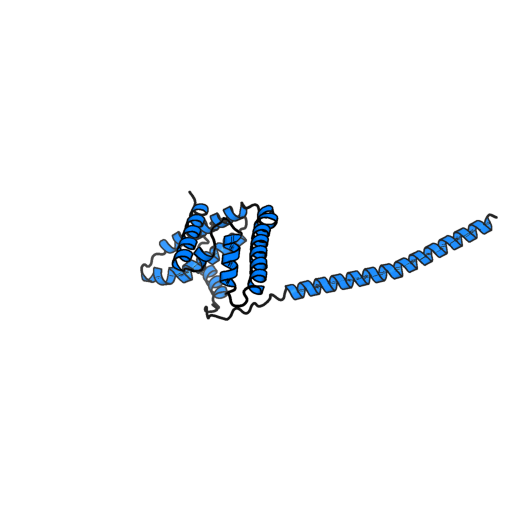GLU A CA 1
ATOM 991 C C . GLU A 1 125 ? -13.437 -7.483 20.792 1.00 85.19 125 GLU A C 1
ATOM 993 O O . GLU A 1 125 ? -12.225 -7.278 20.684 1.00 85.19 125 GLU A O 1
ATOM 998 N N . LEU A 1 126 ? -14.228 -7.602 19.723 1.00 89.62 126 LEU A N 1
ATOM 999 C CA . LEU A 1 126 ? -13.749 -7.445 18.353 1.00 89.62 126 LEU A CA 1
ATOM 1000 C C . LEU A 1 126 ? -13.177 -6.041 18.117 1.00 89.62 126 LEU A C 1
ATOM 1002 O O . LEU A 1 126 ? -12.121 -5.908 17.500 1.00 89.62 126 LEU A O 1
ATOM 1006 N N . HIS A 1 127 ? -13.814 -4.999 18.658 1.00 89.38 127 HIS A N 1
ATOM 1007 C CA . HIS A 1 127 ? -13.316 -3.621 18.599 1.00 89.38 127 HIS A CA 1
ATOM 1008 C C . HIS A 1 127 ? -11.927 -3.502 19.209 1.00 89.38 127 HIS A C 1
ATOM 1010 O O . HIS A 1 127 ? -10.997 -2.995 18.579 1.00 89.38 127 HIS A O 1
ATOM 1016 N N . LYS A 1 128 ? -11.769 -3.999 20.439 1.00 85.38 128 LYS A N 1
ATOM 1017 C CA . LYS A 1 128 ? -10.487 -3.970 21.155 1.00 85.38 128 LYS A CA 1
ATOM 1018 C C . LYS A 1 128 ? -9.415 -4.763 20.411 1.00 85.38 128 LYS A C 1
ATOM 1020 O O . LYS A 1 128 ? -8.266 -4.323 20.358 1.00 85.38 128 LYS A O 1
ATOM 1025 N N . LEU A 1 129 ? -9.779 -5.911 19.837 1.00 87.38 129 LEU A N 1
ATOM 1026 C CA . LEU A 1 129 ? -8.872 -6.743 19.051 1.00 87.38 129 LEU A CA 1
ATOM 1027 C C . LEU A 1 129 ? -8.401 -6.018 17.788 1.00 87.38 129 LEU A C 1
ATOM 1029 O O . LEU A 1 129 ? -7.197 -5.950 17.552 1.00 87.38 129 LEU A O 1
ATOM 1033 N N . LEU A 1 130 ? -9.322 -5.446 17.009 1.00 88.62 130 LEU A N 1
ATOM 1034 C CA . LEU A 1 130 ? -8.994 -4.698 15.794 1.00 88.62 130 LEU A CA 1
ATOM 1035 C C . LEU A 1 130 ? -8.073 -3.521 16.102 1.00 88.62 130 LEU A C 1
ATOM 1037 O O . LEU A 1 130 ? -7.058 -3.352 15.430 1.00 88.62 130 LEU A O 1
ATOM 1041 N N . LEU A 1 131 ? -8.370 -2.761 17.160 1.00 87.88 131 LEU A N 1
ATOM 1042 C CA . LEU A 1 131 ? -7.476 -1.706 17.625 1.00 87.88 131 LEU A CA 1
ATOM 1043 C C . LEU A 1 131 ? -6.088 -2.263 17.943 1.00 87.88 131 LEU A C 1
ATOM 1045 O O . LEU A 1 131 ? -5.107 -1.783 17.388 1.00 87.88 131 LEU A O 1
ATOM 1049 N N . ARG A 1 132 ? -5.980 -3.320 18.753 1.00 84.44 132 ARG A N 1
ATOM 1050 C CA . ARG A 1 132 ? -4.683 -3.933 19.084 1.00 84.44 132 ARG A CA 1
ATOM 1051 C C . ARG A 1 132 ? -3.897 -4.360 17.839 1.00 84.44 132 ARG A C 1
ATOM 1053 O O . ARG A 1 132 ? -2.696 -4.108 17.773 1.00 84.44 132 ARG A O 1
ATOM 1060 N N . VAL A 1 133 ? -4.564 -4.969 16.858 1.00 86.00 133 VAL A N 1
ATOM 1061 C CA . VAL A 1 133 ? -3.962 -5.350 15.572 1.00 86.00 133 VAL A CA 1
ATOM 1062 C C . VAL A 1 133 ? -3.430 -4.111 14.851 1.00 86.00 133 VAL A C 1
ATOM 1064 O O . VAL A 1 133 ? -2.254 -4.084 14.501 1.00 86.00 133 VAL A O 1
ATOM 1067 N N . PHE A 1 134 ? -4.234 -3.054 14.701 1.00 86.06 134 PHE A N 1
ATOM 1068 C CA . PHE A 1 134 ? -3.786 -1.808 14.069 1.00 86.06 134 PHE A CA 1
ATOM 1069 C C . PHE A 1 134 ? -2.618 -1.149 14.806 1.00 86.06 134 PHE A C 1
ATOM 1071 O O . PHE A 1 134 ? -1.667 -0.713 14.161 1.00 86.06 134 PHE A O 1
ATOM 1078 N N . GLY A 1 135 ? -2.642 -1.120 16.140 1.00 83.56 135 GLY A N 1
ATOM 1079 C CA . GLY A 1 135 ? -1.527 -0.612 16.942 1.00 83.56 135 GLY A CA 1
ATOM 1080 C C . GLY A 1 135 ? -0.233 -1.377 16.677 1.00 83.56 135 GLY A C 1
ATOM 1081 O O . GLY A 1 135 ? 0.819 -0.770 16.478 1.00 83.56 135 GLY A O 1
ATOM 1082 N N . ASN A 1 136 ? -0.311 -2.706 16.585 1.00 84.00 136 ASN A N 1
ATOM 1083 C CA . ASN A 1 136 ? 0.843 -3.528 16.235 1.00 84.00 136 ASN A CA 1
ATOM 1084 C C . ASN A 1 136 ? 1.336 -3.249 14.811 1.00 84.00 136 ASN A C 1
ATOM 1086 O O . ASN A 1 136 ? 2.541 -3.109 14.622 1.00 84.00 136 ASN A O 1
ATOM 1090 N N . VAL A 1 137 ? 0.438 -3.113 13.825 1.00 86.88 137 VAL A N 1
ATOM 1091 C CA . VAL A 1 137 ? 0.817 -2.729 12.452 1.00 86.88 137 VAL A CA 1
ATOM 1092 C C . VAL A 1 137 ? 1.580 -1.409 12.463 1.00 86.88 137 VAL A C 1
ATOM 1094 O O . VAL A 1 137 ? 2.678 -1.333 11.923 1.00 86.88 137 VAL A O 1
ATOM 1097 N N . ILE A 1 138 ? 1.030 -0.382 13.114 1.00 85.94 138 ILE A N 1
ATOM 1098 C CA . ILE A 1 138 ? 1.635 0.954 13.173 1.00 85.94 138 ILE A CA 1
ATOM 1099 C C . ILE A 1 138 ? 3.008 0.895 13.823 1.00 85.94 138 ILE A C 1
ATOM 1101 O O . ILE A 1 138 ? 3.956 1.469 13.292 1.00 85.94 138 ILE A O 1
ATOM 1105 N N . LYS A 1 139 ? 3.136 0.157 14.929 1.00 83.81 139 LYS A N 1
ATOM 1106 C CA . LYS A 1 139 ? 4.420 -0.045 15.592 1.00 83.81 139 LYS A CA 1
ATOM 1107 C C . LYS A 1 139 ? 5.444 -0.669 14.640 1.00 83.81 139 LYS A C 1
ATOM 1109 O O . LYS A 1 139 ? 6.513 -0.097 14.460 1.00 83.81 139 LYS A O 1
ATOM 1114 N N . ARG A 1 140 ? 5.113 -1.781 13.977 1.00 86.38 140 ARG A N 1
ATOM 1115 C CA . ARG A 1 140 ? 6.027 -2.451 13.031 1.00 86.38 140 ARG A CA 1
ATOM 1116 C C . ARG A 1 140 ? 6.413 -1.548 11.864 1.00 86.38 140 ARG A C 1
ATOM 1118 O O . ARG A 1 140 ? 7.573 -1.501 11.486 1.00 86.38 140 ARG A O 1
ATOM 1125 N N . VAL A 1 141 ? 5.452 -0.803 11.324 1.00 87.81 141 VAL A N 1
ATOM 1126 C CA . VAL A 1 141 ? 5.670 0.168 10.243 1.00 87.81 141 VAL A CA 1
ATOM 1127 C C . VAL A 1 141 ? 6.574 1.315 10.712 1.00 87.81 141 VAL A C 1
ATOM 1129 O O . VAL A 1 141 ? 7.431 1.766 9.960 1.00 87.81 141 VAL A O 1
ATOM 1132 N N . SER A 1 142 ? 6.446 1.756 11.967 1.00 85.94 142 SER A N 1
ATOM 1133 C CA . SER A 1 142 ? 7.314 2.789 12.547 1.00 85.94 142 SER A CA 1
ATOM 1134 C C . SER A 1 142 ? 8.749 2.317 12.813 1.00 85.94 142 SER A C 1
ATOM 1136 O O . SER A 1 142 ? 9.651 3.145 12.873 1.00 85.94 142 SER A O 1
ATOM 1138 N N . GLU A 1 143 ? 8.965 1.005 12.946 1.00 89.00 143 GLU A N 1
ATOM 1139 C CA . GLU A 1 143 ? 10.286 0.387 13.131 1.00 89.00 143 GLU A CA 1
ATOM 1140 C C . GLU A 1 143 ? 11.056 0.215 11.807 1.00 89.00 143 GLU A C 1
ATOM 1142 O O . GLU A 1 143 ? 12.247 -0.095 11.829 1.00 89.00 143 GLU A O 1
ATOM 1147 N N . VAL A 1 144 ? 10.403 0.411 10.654 1.00 91.00 144 VAL A N 1
ATOM 1148 C CA . VAL A 1 144 ? 11.047 0.316 9.337 1.00 91.00 144 VAL A CA 1
ATOM 1149 C C . VAL A 1 144 ? 11.978 1.506 9.117 1.00 91.00 144 VAL A C 1
ATOM 1151 O O . VAL A 1 144 ? 11.584 2.661 9.282 1.00 91.00 144 VAL A O 1
ATOM 1154 N N . ASP A 1 145 ? 13.202 1.229 8.665 1.00 94.19 145 ASP A N 1
ATOM 1155 C CA . ASP A 1 145 ? 14.101 2.276 8.188 1.00 94.19 145 ASP A CA 1
ATOM 1156 C C . ASP A 1 145 ? 13.681 2.741 6.784 1.00 94.19 145 ASP A C 1
ATOM 1158 O O . ASP A 1 145 ? 13.953 2.103 5.762 1.00 94.19 145 ASP A O 1
ATOM 1162 N N . TRP A 1 146 ? 12.963 3.862 6.745 1.00 95.31 146 TRP A N 1
ATOM 1163 C CA . TRP A 1 146 ? 12.383 4.414 5.523 1.00 95.31 146 TRP A CA 1
ATOM 1164 C C . TRP A 1 146 ? 13.418 4.934 4.532 1.00 95.31 146 TRP A C 1
ATOM 1166 O O . TRP A 1 146 ? 13.129 4.971 3.338 1.00 95.31 146 TRP A O 1
ATOM 1176 N N . VAL A 1 147 ? 14.603 5.341 4.995 1.00 95.12 147 VAL A N 1
ATOM 1177 C CA . VAL A 1 147 ? 15.632 5.913 4.119 1.00 95.12 147 VAL A CA 1
ATOM 1178 C C . VAL A 1 147 ? 16.130 4.869 3.112 1.00 95.12 147 VAL A C 1
ATOM 1180 O O . VAL A 1 147 ? 15.827 5.039 1.932 1.00 95.12 147 VAL A O 1
ATOM 1183 N N . PRO A 1 148 ? 16.782 3.759 3.514 1.00 95.81 148 PRO A N 1
ATOM 1184 C CA . PRO A 1 148 ? 17.242 2.738 2.575 1.00 95.81 148 PRO A CA 1
ATOM 1185 C C . PRO A 1 148 ? 16.077 2.081 1.828 1.00 95.81 148 PRO A C 1
ATOM 1187 O O . PRO A 1 148 ? 16.212 1.742 0.650 1.00 95.81 148 PRO A O 1
ATOM 1190 N N . PHE A 1 149 ? 14.904 1.953 2.461 1.00 95.19 149 PHE A N 1
ATOM 1191 C CA . PHE A 1 149 ? 13.716 1.448 1.779 1.00 95.19 149 PHE A CA 1
ATOM 1192 C C . PHE A 1 149 ? 13.349 2.305 0.558 1.00 95.19 149 PHE A C 1
ATOM 1194 O O . PHE A 1 149 ? 13.150 1.773 -0.534 1.00 95.19 149 PHE A O 1
ATOM 1201 N N . LEU A 1 150 ? 13.289 3.630 0.717 1.00 95.88 150 LEU A N 1
ATOM 1202 C CA . LEU A 1 150 ? 12.893 4.543 -0.354 1.00 95.88 150 LEU A CA 1
ATOM 1203 C C . LEU A 1 150 ? 14.026 4.863 -1.332 1.00 95.88 150 LEU A C 1
ATOM 1205 O O . LEU A 1 150 ? 13.741 5.134 -2.497 1.00 95.88 150 LEU A O 1
ATOM 1209 N N . THR A 1 151 ? 15.286 4.864 -0.891 1.00 96.00 151 THR A N 1
ATOM 1210 C CA . THR A 1 151 ? 16.416 5.280 -1.737 1.00 96.00 151 THR A CA 1
ATOM 1211 C C . THR A 1 151 ? 17.090 4.128 -2.466 1.00 96.00 151 THR A C 1
ATOM 1213 O O . THR A 1 151 ? 17.650 4.345 -3.537 1.00 96.00 151 THR A O 1
ATOM 1216 N N . GLU A 1 152 ? 17.038 2.913 -1.921 1.00 95.62 152 GLU A N 1
ATOM 1217 C CA . GLU A 1 152 ? 17.747 1.758 -2.480 1.00 95.62 152 GLU A CA 1
ATOM 1218 C C . GLU A 1 152 ? 16.769 0.670 -2.911 1.00 95.62 152 GLU A C 1
ATOM 1220 O O . GLU A 1 152 ? 16.733 0.293 -4.084 1.00 95.62 152 GLU A O 1
ATOM 1225 N N . ILE A 1 153 ? 15.923 0.208 -1.986 1.00 93.81 153 ILE A N 1
ATOM 1226 C CA . ILE A 1 153 ? 15.067 -0.961 -2.206 1.00 93.81 153 ILE A CA 1
ATOM 1227 C C . ILE A 1 153 ? 13.991 -0.658 -3.252 1.00 93.81 153 ILE A C 1
ATOM 1229 O O . ILE A 1 153 ? 13.960 -1.293 -4.307 1.00 93.81 153 ILE A O 1
ATOM 1233 N N . LEU A 1 154 ? 13.130 0.333 -3.010 1.00 94.94 154 LEU A N 1
ATOM 1234 C CA . LEU A 1 154 ? 12.022 0.655 -3.909 1.00 94.94 154 LEU A CA 1
ATOM 1235 C C . LEU A 1 154 ? 12.500 1.033 -5.329 1.00 94.94 154 LEU A C 1
ATOM 1237 O O . LEU A 1 154 ? 11.973 0.470 -6.294 1.00 94.94 154 LEU A O 1
ATOM 1241 N N . PRO A 1 155 ? 13.517 1.902 -5.514 1.00 96.12 155 PRO A N 1
ATOM 1242 C CA . PRO A 1 155 ? 14.024 2.217 -6.845 1.00 96.12 155 PRO A CA 1
ATOM 1243 C C . PRO A 1 155 ? 14.648 1.009 -7.541 1.00 96.12 155 PRO A C 1
ATOM 1245 O O . PRO A 1 155 ? 14.520 0.898 -8.759 1.00 96.12 155 PRO A O 1
ATOM 1248 N N . SER A 1 156 ? 15.284 0.088 -6.805 1.00 93.50 156 SER A N 1
ATOM 1249 C CA . SER A 1 156 ? 15.845 -1.130 -7.402 1.00 93.50 156 SER A CA 1
ATOM 1250 C C . SER A 1 156 ? 14.762 -2.025 -8.014 1.00 93.50 156 SER A C 1
ATOM 1252 O O . SER A 1 156 ? 14.910 -2.445 -9.164 1.00 93.50 156 SER A O 1
ATOM 1254 N N . PHE A 1 157 ? 13.636 -2.223 -7.315 1.00 91.50 157 PHE A N 1
ATOM 1255 C CA . PHE A 1 157 ? 12.484 -2.965 -7.834 1.00 91.50 157 PHE A CA 1
ATOM 1256 C C . PHE A 1 157 ? 11.859 -2.271 -9.048 1.00 91.50 157 PHE A C 1
ATOM 1258 O O . PHE A 1 157 ? 11.610 -2.905 -10.072 1.00 91.50 157 PHE A O 1
ATOM 1265 N N . MET A 1 158 ? 11.674 -0.949 -8.987 1.00 93.88 158 MET A N 1
ATOM 1266 C CA . MET A 1 158 ? 11.143 -0.186 -10.121 1.00 93.88 158 MET A CA 1
ATOM 1267 C C . MET A 1 158 ? 12.068 -0.238 -11.339 1.00 93.88 158 MET A C 1
ATOM 1269 O O . MET A 1 158 ? 11.604 -0.393 -12.468 1.00 93.88 158 MET A O 1
ATOM 1273 N N . ALA A 1 159 ? 13.380 -0.134 -11.130 1.00 93.69 159 ALA A N 1
ATOM 1274 C CA . ALA A 1 159 ? 14.363 -0.236 -12.200 1.00 93.69 159 ALA A CA 1
ATOM 1275 C C . ALA A 1 159 ? 14.370 -1.635 -12.833 1.00 93.69 159 ALA A C 1
ATOM 1277 O O . ALA A 1 159 ? 14.501 -1.740 -14.054 1.00 93.69 159 ALA A O 1
ATOM 1278 N N . ALA A 1 160 ? 14.209 -2.696 -12.035 1.00 90.50 160 ALA A N 1
ATOM 1279 C CA . ALA A 1 160 ? 14.037 -4.057 -12.539 1.00 90.50 160 ALA A CA 1
ATOM 1280 C C . ALA A 1 160 ? 12.774 -4.172 -13.408 1.00 90.50 160 ALA A C 1
ATOM 1282 O O . ALA A 1 160 ? 12.877 -4.560 -14.572 1.00 90.50 160 ALA A O 1
ATOM 1283 N N . HIS A 1 161 ? 11.626 -3.697 -12.920 1.00 91.06 161 HIS A N 1
ATOM 1284 C CA . HIS A 1 161 ? 10.368 -3.724 -13.669 1.00 91.06 161 HIS A CA 1
ATOM 1285 C C . HIS A 1 161 ? 10.442 -2.932 -14.988 1.00 91.06 161 HIS A C 1
ATOM 1287 O O . HIS A 1 161 ? 10.037 -3.418 -16.044 1.00 91.06 161 HIS A O 1
ATOM 1293 N N . ILE A 1 162 ? 11.031 -1.729 -14.969 1.00 94.69 162 ILE A N 1
ATOM 1294 C CA . ILE A 1 162 ? 11.235 -0.911 -16.178 1.00 94.69 162 ILE A CA 1
ATOM 1295 C C . ILE A 1 162 ? 12.153 -1.623 -17.178 1.00 94.69 162 ILE A C 1
ATOM 1297 O O . ILE A 1 162 ? 11.935 -1.521 -18.386 1.00 94.69 162 ILE A O 1
ATOM 1301 N N . ARG A 1 163 ? 13.181 -2.337 -16.706 1.00 93.81 163 ARG A N 1
ATOM 1302 C CA . ARG A 1 163 ? 14.086 -3.113 -17.565 1.00 93.81 163 ARG A CA 1
ATOM 1303 C C . ARG A 1 163 ? 13.337 -4.240 -18.271 1.00 93.81 163 ARG A C 1
ATOM 1305 O O . ARG A 1 163 ? 13.442 -4.339 -19.489 1.00 93.81 163 ARG A O 1
ATOM 1312 N N . VAL A 1 164 ? 12.549 -5.024 -17.532 1.00 93.06 164 VAL A N 1
ATOM 1313 C CA . VAL A 1 164 ? 11.696 -6.086 -18.096 1.00 93.06 164 VAL A CA 1
ATOM 1314 C C . VAL A 1 164 ? 10.725 -5.496 -19.121 1.00 93.06 164 VAL A C 1
ATOM 1316 O O . VAL A 1 164 ? 10.643 -5.980 -20.248 1.00 93.06 164 VAL A O 1
ATOM 1319 N N . TYR A 1 165 ? 10.068 -4.382 -18.791 1.00 94.19 165 TYR A N 1
ATOM 1320 C CA . TYR A 1 165 ? 9.155 -3.696 -19.706 1.00 94.19 165 TYR A CA 1
ATOM 1321 C C . TYR A 1 165 ? 9.839 -3.229 -21.001 1.00 94.19 165 TYR A C 1
ATOM 1323 O O . TYR A 1 165 ? 9.313 -3.447 -22.092 1.00 94.19 165 TYR A O 1
ATOM 1331 N N . ARG A 1 166 ? 11.027 -2.616 -20.915 1.00 95.50 166 ARG A N 1
ATOM 1332 C CA . ARG A 1 166 ? 11.791 -2.178 -22.098 1.00 95.50 166 ARG A CA 1
ATOM 1333 C C . ARG A 1 166 ? 12.200 -3.355 -22.979 1.00 95.50 166 ARG A C 1
ATOM 1335 O O . ARG A 1 166 ? 11.972 -3.308 -24.184 1.00 95.50 166 ARG A O 1
ATOM 1342 N N . ASN A 1 167 ? 12.715 -4.420 -22.375 1.00 94.94 167 ASN A N 1
ATOM 1343 C CA . ASN A 1 167 ? 13.081 -5.646 -23.082 1.00 94.94 167 ASN A CA 1
ATOM 1344 C C . ASN A 1 167 ? 11.861 -6.281 -23.779 1.00 94.94 167 ASN A C 1
ATOM 1346 O O . ASN A 1 167 ? 11.959 -6.752 -24.913 1.00 94.94 167 ASN A O 1
ATOM 1350 N N . MET A 1 168 ? 10.687 -6.250 -23.138 1.00 95.19 168 MET A N 1
ATOM 1351 C CA . MET A 1 168 ? 9.432 -6.681 -23.755 1.00 95.19 168 MET A CA 1
ATOM 1352 C C . MET A 1 168 ? 9.081 -5.829 -24.981 1.00 95.19 168 MET A C 1
ATOM 1354 O O . MET A 1 168 ? 8.756 -6.395 -26.026 1.00 95.19 168 MET A O 1
ATOM 1358 N N . LEU A 1 169 ? 9.192 -4.495 -24.900 1.00 95.94 169 LEU A N 1
ATOM 1359 C CA . LEU A 1 169 ? 8.929 -3.605 -26.039 1.00 95.94 169 LEU A CA 1
ATOM 1360 C C . LEU A 1 169 ? 9.855 -3.893 -27.227 1.00 95.94 169 LEU A C 1
ATOM 1362 O O . LEU A 1 169 ? 9.390 -3.931 -28.364 1.00 95.94 169 LEU A O 1
ATOM 1366 N N . GLU A 1 170 ? 11.141 -4.138 -26.976 1.00 95.44 170 GLU A N 1
ATOM 1367 C CA . GLU A 1 170 ? 12.095 -4.532 -28.020 1.00 95.44 170 GLU A CA 1
ATOM 1368 C C . GLU A 1 170 ? 11.680 -5.857 -28.676 1.00 95.44 170 GLU A C 1
ATOM 1370 O O . GLU A 1 170 ? 11.635 -5.975 -29.903 1.00 95.44 170 GLU A O 1
ATOM 1375 N N . ARG A 1 171 ? 11.273 -6.846 -27.873 1.00 94.31 171 ARG A N 1
ATOM 1376 C CA . ARG A 1 171 ? 10.811 -8.151 -28.367 1.00 94.31 171 ARG A CA 1
ATOM 1377 C C . ARG A 1 171 ? 9.490 -8.053 -29.131 1.00 94.31 171 ARG A C 1
ATOM 1379 O O . ARG A 1 171 ? 9.290 -8.781 -30.103 1.00 94.31 171 ARG A O 1
ATOM 1386 N N . LYS A 1 172 ? 8.615 -7.121 -28.753 1.00 95.88 172 LYS A N 1
ATOM 1387 C CA . LYS A 1 172 ? 7.361 -6.819 -29.454 1.00 95.88 172 LYS A CA 1
ATOM 1388 C C . LYS A 1 172 ? 7.603 -6.264 -30.860 1.00 95.88 172 LYS A C 1
ATOM 1390 O O . LYS A 1 172 ? 6.816 -6.556 -31.753 1.00 95.88 172 LYS A O 1
ATOM 1395 N N . MET A 1 173 ? 8.694 -5.526 -31.091 1.00 94.62 173 MET A N 1
ATOM 1396 C CA . MET A 1 173 ? 9.060 -5.076 -32.445 1.00 94.62 173 MET A CA 1
ATOM 1397 C C . MET A 1 173 ? 9.409 -6.250 -33.369 1.00 94.62 173 MET A C 1
ATOM 1399 O O . MET A 1 173 ? 9.112 -6.204 -34.559 1.00 94.62 173 MET A O 1
ATOM 1403 N N . VAL A 1 174 ? 10.018 -7.306 -32.820 1.00 94.69 174 VAL A N 1
ATOM 1404 C CA . VAL A 1 174 ? 10.366 -8.530 -33.561 1.00 94.69 174 VAL A CA 1
ATOM 1405 C C . VAL A 1 174 ? 9.144 -9.436 -33.752 1.00 94.69 174 VAL A C 1
ATOM 1407 O O . VAL A 1 174 ? 8.996 -10.065 -34.797 1.00 94.69 174 VAL A O 1
ATOM 1410 N N . TYR A 1 175 ? 8.255 -9.485 -32.757 1.00 93.69 175 TYR A N 1
ATOM 1411 C CA . TYR A 1 175 ? 7.050 -10.318 -32.753 1.00 93.69 175 TYR A CA 1
ATOM 1412 C C . TYR A 1 175 ? 5.786 -9.465 -32.536 1.00 93.69 175 TYR A C 1
ATOM 1414 O O . TYR A 1 175 ? 5.197 -9.517 -31.451 1.00 93.69 175 TYR A O 1
ATOM 1422 N N . PRO A 1 176 ? 5.339 -8.691 -33.544 1.00 91.56 176 PRO A N 1
ATOM 1423 C CA . PRO A 1 176 ? 4.233 -7.742 -33.385 1.00 91.56 176 PRO A CA 1
ATOM 1424 C C . PRO A 1 176 ? 2.901 -8.419 -33.030 1.00 91.56 176 PRO A C 1
ATOM 1426 O O . PRO A 1 176 ? 2.115 -7.863 -32.260 1.00 91.56 176 PRO A O 1
ATOM 1429 N N . ASP A 1 177 ? 2.687 -9.643 -33.516 1.00 94.69 177 ASP A N 1
ATOM 1430 C CA . ASP A 1 177 ? 1.437 -10.392 -33.336 1.00 94.69 177 ASP A CA 1
ATOM 1431 C C . ASP A 1 177 ? 1.332 -11.107 -31.979 1.00 94.69 177 ASP A C 1
ATOM 1433 O O . ASP A 1 177 ? 0.249 -11.538 -31.584 1.00 94.69 177 ASP A O 1
ATOM 1437 N N . LYS A 1 178 ? 2.441 -11.258 -31.241 1.00 92.25 178 LYS A N 1
ATOM 1438 C CA . LYS A 1 178 ? 2.423 -11.916 -29.926 1.00 92.25 178 LYS A CA 1
ATOM 1439 C C . LYS A 1 178 ? 1.807 -11.005 -28.876 1.00 92.25 178 LYS A C 1
ATOM 1441 O O . LYS A 1 178 ? 2.102 -9.818 -28.856 1.00 92.25 178 LYS A O 1
ATOM 1446 N N . ASP A 1 179 ? 1.021 -11.556 -27.958 1.00 92.75 179 ASP A N 1
ATOM 1447 C CA . ASP A 1 179 ? 0.459 -10.793 -26.844 1.00 92.75 179 ASP A CA 1
ATOM 1448 C C . ASP A 1 179 ? 1.550 -10.135 -25.972 1.00 92.75 179 ASP A C 1
ATOM 1450 O O . ASP A 1 179 ? 2.575 -10.745 -25.663 1.00 92.75 179 ASP A O 1
ATOM 1454 N N . SER A 1 180 ? 1.333 -8.872 -25.597 1.00 91.50 180 SER A N 1
ATOM 1455 C CA . SER A 1 180 ? 2.330 -8.078 -24.869 1.00 91.50 180 SER A CA 1
ATOM 1456 C C . SER A 1 180 ? 2.479 -8.516 -23.411 1.00 91.50 180 SER A C 1
ATOM 1458 O O . SER A 1 180 ? 3.576 -8.418 -22.870 1.00 91.50 180 SER A O 1
ATOM 1460 N N . VAL A 1 181 ? 1.404 -9.006 -22.782 1.00 89.94 181 VAL A N 1
ATOM 1461 C CA . VAL A 1 181 ? 1.445 -9.506 -21.399 1.00 89.94 181 VAL A CA 1
ATOM 1462 C C . VAL A 1 181 ? 2.232 -10.810 -21.356 1.00 89.94 181 VAL A C 1
ATOM 1464 O O . VAL A 1 181 ? 3.136 -10.958 -20.539 1.00 89.94 181 VAL A O 1
ATOM 1467 N N . LYS A 1 182 ? 1.983 -11.710 -22.309 1.00 90.44 182 LYS A N 1
ATOM 1468 C CA . LYS A 1 182 ? 2.768 -12.938 -22.445 1.00 90.44 182 LYS A CA 1
ATOM 1469 C C . LYS A 1 182 ? 4.248 -12.659 -22.712 1.00 90.44 182 LYS A C 1
ATOM 1471 O O . LYS A 1 182 ? 5.109 -13.249 -22.075 1.00 90.44 182 LYS A O 1
ATOM 1476 N N . LEU A 1 183 ? 4.555 -11.722 -23.611 1.00 92.69 183 LEU A N 1
ATOM 1477 C CA . LEU A 1 183 ? 5.941 -11.312 -23.862 1.00 92.69 183 LEU A CA 1
ATOM 1478 C C . LEU A 1 183 ? 6.606 -10.694 -22.626 1.00 92.69 183 LEU A C 1
ATOM 1480 O O . LEU A 1 183 ? 7.808 -10.860 -22.448 1.00 92.69 183 LEU A O 1
ATOM 1484 N N . PHE A 1 184 ? 5.851 -9.970 -21.796 1.00 92.62 184 PHE A N 1
ATOM 1485 C CA . PHE A 1 184 ? 6.365 -9.412 -20.549 1.00 92.62 184 PHE A CA 1
ATOM 1486 C C . PHE A 1 184 ? 6.790 -10.528 -19.593 1.00 92.62 184 PHE A C 1
ATOM 1488 O O . PHE A 1 184 ? 7.919 -10.506 -19.110 1.00 92.62 184 PHE A O 1
ATOM 1495 N N . PHE A 1 185 ? 5.925 -11.520 -19.380 1.00 91.25 185 PHE A N 1
ATOM 1496 C CA . PHE A 1 185 ? 6.224 -12.651 -18.505 1.00 91.25 185 PHE A CA 1
ATOM 1497 C C . PHE A 1 185 ? 7.327 -13.563 -19.048 1.00 91.25 185 PHE A C 1
ATOM 1499 O O . PHE A 1 185 ? 8.188 -13.970 -18.275 1.00 91.25 185 PHE A O 1
ATOM 1506 N N . ASP A 1 186 ? 7.383 -13.797 -20.365 1.00 90.75 186 ASP A N 1
ATOM 1507 C CA . ASP A 1 186 ? 8.499 -14.512 -21.001 1.00 90.75 186 ASP A CA 1
ATOM 1508 C C . ASP A 1 186 ? 9.841 -13.822 -20.663 1.00 90.75 186 ASP A C 1
ATOM 1510 O O . ASP A 1 186 ? 10.813 -14.466 -20.276 1.00 90.75 186 ASP A O 1
ATOM 1514 N N . VAL A 1 187 ? 9.895 -12.489 -20.780 1.00 91.88 187 VAL A N 1
ATOM 1515 C CA . VAL A 1 187 ? 11.098 -11.697 -20.475 1.00 91.88 187 VAL A CA 1
ATOM 1516 C C . VAL A 1 187 ? 11.408 -11.688 -18.978 1.00 91.88 187 VAL A C 1
ATOM 1518 O O . VAL A 1 187 ? 12.578 -11.760 -18.601 1.00 91.88 187 VAL A O 1
ATOM 1521 N N . GLU A 1 188 ? 10.392 -11.589 -18.125 1.00 90.75 188 GLU A N 1
ATOM 1522 C CA . GLU A 1 188 ? 10.545 -11.656 -16.671 1.00 90.75 188 GLU A CA 1
ATOM 1523 C C . GLU A 1 188 ? 11.142 -13.002 -16.247 1.00 90.75 188 GLU A C 1
ATOM 1525 O O . GLU A 1 188 ? 12.159 -13.020 -15.559 1.00 90.75 188 GLU A O 1
ATOM 1530 N N . ALA A 1 189 ? 10.585 -14.114 -16.734 1.00 88.62 189 ALA A N 1
ATOM 1531 C CA . ALA A 1 189 ? 11.055 -15.466 -16.441 1.00 88.62 189 ALA A CA 1
ATOM 1532 C C . ALA A 1 189 ? 12.488 -15.724 -16.939 1.00 88.62 189 ALA A C 1
ATOM 1534 O O . ALA A 1 189 ? 13.241 -16.476 -16.322 1.00 88.62 189 ALA A O 1
ATOM 1535 N N . GLU A 1 190 ? 12.886 -15.100 -18.051 1.00 87.25 190 GLU A N 1
ATOM 1536 C CA . GLU A 1 190 ? 14.259 -15.164 -18.566 1.00 87.25 190 GLU A CA 1
ATOM 1537 C C . GLU A 1 190 ? 15.244 -14.308 -17.742 1.00 87.25 190 GLU A C 1
ATOM 1539 O O . GLU A 1 190 ? 16.430 -14.637 -17.657 1.00 87.25 190 GLU A O 1
ATOM 1544 N N . THR A 1 191 ? 14.778 -13.199 -17.156 1.00 81.31 191 THR A N 1
ATOM 1545 C CA . THR A 1 191 ? 15.631 -12.195 -16.491 1.00 81.31 191 THR A CA 1
ATOM 1546 C C . THR A 1 191 ? 15.745 -12.421 -14.981 1.00 81.31 191 THR A C 1
ATOM 1548 O O . THR A 1 191 ? 16.794 -12.141 -14.392 1.00 81.31 191 THR A O 1
ATOM 1551 N N . GLU A 1 192 ? 14.693 -12.922 -14.338 1.00 74.56 192 GLU A N 1
ATOM 1552 C CA . GLU A 1 192 ? 14.604 -13.082 -12.889 1.00 74.56 192 GLU A CA 1
ATOM 1553 C C . GLU A 1 192 ? 14.670 -14.561 -12.475 1.00 74.56 192 GLU A C 1
ATOM 1555 O O . GLU A 1 192 ? 14.055 -15.432 -13.077 1.00 74.56 192 GLU A O 1
ATOM 1560 N N . LYS A 1 193 ? 15.434 -14.865 -11.414 1.00 64.50 193 LYS A N 1
ATOM 1561 C CA . LYS A 1 193 ? 15.525 -16.220 -10.820 1.00 64.50 193 LYS A CA 1
ATOM 1562 C C . LYS A 1 193 ? 14.472 -16.474 -9.731 1.00 64.50 193 LYS A C 1
ATOM 1564 O O . LYS A 1 193 ? 14.520 -17.498 -9.051 1.00 64.50 193 LYS A O 1
ATOM 1569 N N . THR A 1 194 ? 13.604 -15.500 -9.493 1.00 65.88 194 THR A N 1
ATOM 1570 C CA . THR A 1 194 ? 12.540 -15.511 -8.487 1.00 65.88 194 THR A CA 1
ATOM 1571 C C . THR A 1 194 ? 11.243 -16.083 -9.061 1.00 65.88 194 THR A C 1
ATOM 1573 O O . THR A 1 194 ? 11.200 -16.524 -10.206 1.00 65.88 194 THR A O 1
ATOM 1576 N N . VAL A 1 195 ? 10.193 -16.133 -8.235 1.00 64.38 195 VAL A N 1
ATOM 1577 C CA . VAL A 1 195 ? 8.843 -16.552 -8.643 1.00 64.38 195 VAL A CA 1
ATOM 1578 C C . VAL A 1 195 ? 8.409 -15.734 -9.863 1.00 64.38 195 VAL A C 1
ATOM 1580 O O . VAL A 1 195 ? 8.343 -14.512 -9.776 1.00 64.38 195 VAL A O 1
ATOM 1583 N N . CYS A 1 196 ? 8.117 -16.402 -10.980 1.00 73.81 196 CYS A N 1
ATOM 1584 C CA . CYS A 1 196 ? 7.545 -15.754 -12.158 1.00 73.81 196 CYS A CA 1
ATOM 1585 C C . CYS A 1 196 ? 6.113 -15.311 -11.842 1.00 73.81 196 CYS A C 1
ATOM 1587 O O . CYS A 1 196 ? 5.310 -16.113 -11.357 1.00 73.81 196 CYS A O 1
ATOM 1589 N N . HIS A 1 197 ? 5.764 -14.053 -12.113 1.00 84.94 197 HIS A N 1
ATOM 1590 C CA . HIS A 1 197 ? 4.438 -13.548 -11.765 1.00 84.94 197 HIS A CA 1
ATOM 1591 C C . HIS A 1 197 ? 3.335 -14.139 -12.651 1.00 84.94 197 HIS A C 1
ATOM 1593 O O . HIS A 1 197 ? 2.186 -14.172 -12.218 1.00 84.94 197 HIS A O 1
ATOM 1599 N N . GLU A 1 198 ? 3.654 -14.695 -13.826 1.00 83.38 198 GLU A N 1
ATOM 1600 C CA . GLU A 1 198 ? 2.692 -15.424 -14.673 1.00 83.38 198 GLU A CA 1
ATOM 1601 C C . GLU A 1 198 ? 2.017 -16.562 -13.903 1.00 83.38 198 GLU A C 1
ATOM 1603 O O . GLU A 1 198 ? 0.805 -16.769 -13.961 1.00 83.38 198 GLU A O 1
ATOM 1608 N N . GLU A 1 199 ? 2.812 -17.268 -13.107 1.00 79.31 199 GLU A N 1
ATOM 1609 C CA . GLU A 1 199 ? 2.360 -18.388 -12.305 1.00 79.31 199 GLU A CA 1
ATOM 1610 C C . GLU A 1 199 ? 1.356 -17.985 -11.219 1.00 79.31 199 GLU A C 1
ATOM 1612 O O . GLU A 1 199 ? 0.511 -18.792 -10.831 1.00 79.31 199 GLU A O 1
ATOM 1617 N N . VAL A 1 200 ? 1.429 -16.743 -10.747 1.00 83.25 200 VAL A N 1
ATOM 1618 C CA . VAL A 1 200 ? 0.529 -16.205 -9.726 1.00 83.25 200 VAL A CA 1
ATOM 1619 C C . VAL A 1 200 ? -0.669 -15.515 -10.377 1.00 83.25 200 VAL A C 1
ATOM 1621 O O . VAL A 1 200 ? -1.804 -15.788 -10.007 1.00 83.25 200 VAL A O 1
ATOM 1624 N N . CYS A 1 201 ? -0.436 -14.653 -11.366 1.00 80.00 201 CYS A N 1
ATOM 1625 C CA . CYS A 1 201 ? -1.433 -13.737 -11.917 1.00 80.00 201 CYS A CA 1
ATOM 1626 C C . CYS A 1 201 ? -2.330 -14.350 -13.003 1.00 80.00 201 CYS A C 1
ATOM 1628 O O . CYS A 1 201 ? -3.391 -13.799 -13.288 1.00 80.00 201 CYS A O 1
ATOM 1630 N N . CYS A 1 202 ? -1.942 -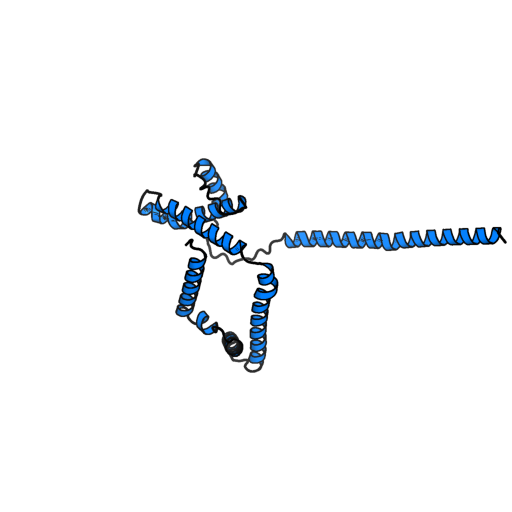15.467 -13.629 1.00 82.06 202 CYS A N 1
ATOM 1631 C CA . CYS A 1 202 ? -2.735 -16.081 -14.703 1.00 82.06 202 CYS A CA 1
ATOM 1632 C C . CYS A 1 202 ? -3.704 -17.176 -14.224 1.00 82.06 202 CYS A C 1
ATOM 1634 O O . CYS A 1 202 ? -4.416 -17.758 -15.042 1.00 82.06 202 CYS A O 1
ATOM 1636 N N . SER A 1 203 ? -3.762 -17.461 -12.918 1.00 87.81 203 SER A N 1
ATOM 1637 C CA . SER A 1 203 ? -4.708 -18.419 -12.337 1.00 87.81 203 SER A CA 1
ATOM 1638 C C . SER A 1 203 ? -5.307 -17.885 -11.044 1.00 87.81 203 SER A C 1
ATOM 1640 O O . SER A 1 203 ? -4.590 -17.625 -10.083 1.00 87.81 203 SER A O 1
ATOM 1642 N N . GLN A 1 204 ? -6.636 -17.807 -10.998 1.00 89.31 204 GLN A N 1
ATOM 1643 C CA . GLN A 1 204 ? -7.372 -17.314 -9.834 1.00 89.31 204 GLN A CA 1
ATOM 1644 C C . GLN A 1 204 ? -7.109 -18.150 -8.569 1.00 89.31 204 GLN A C 1
ATOM 1646 O O . GLN A 1 204 ? -7.040 -17.604 -7.469 1.00 89.31 204 GLN A O 1
ATOM 1651 N N . ASP A 1 205 ? -6.942 -19.469 -8.710 1.00 90.00 205 ASP A N 1
ATOM 1652 C CA . ASP A 1 205 ? -6.654 -20.348 -7.572 1.00 90.00 205 ASP A CA 1
ATOM 1653 C C . ASP A 1 205 ? -5.247 -20.094 -7.018 1.00 90.00 205 ASP A C 1
ATOM 1655 O O . ASP A 1 205 ? -5.064 -19.972 -5.806 1.00 90.00 205 ASP A O 1
ATOM 1659 N N . ARG A 1 206 ? -4.258 -19.929 -7.906 1.00 87.81 206 ARG A N 1
ATOM 1660 C CA . ARG A 1 206 ? -2.867 -19.657 -7.514 1.00 87.81 206 ARG A CA 1
ATOM 1661 C C . ARG A 1 206 ? -2.700 -18.260 -6.933 1.00 87.81 206 ARG A C 1
ATOM 1663 O O . ARG A 1 206 ? -1.991 -18.098 -5.943 1.00 87.81 206 ARG A O 1
ATOM 1670 N N . GLU A 1 207 ? -3.388 -17.276 -7.502 1.00 89.75 207 GLU A N 1
ATOM 1671 C CA . GLU A 1 207 ? -3.468 -15.923 -6.960 1.00 89.75 207 GLU A CA 1
ATOM 1672 C C . GLU A 1 207 ? -4.029 -15.953 -5.535 1.00 89.75 207 GLU A C 1
ATOM 1674 O O . GLU A 1 207 ? -3.440 -15.395 -4.610 1.00 89.75 207 GLU A O 1
ATOM 1679 N N . LYS A 1 208 ? -5.136 -16.674 -5.324 1.00 92.38 208 LYS A N 1
ATOM 1680 C CA . LYS A 1 208 ? -5.760 -16.808 -4.006 1.00 92.38 208 LYS A CA 1
ATOM 1681 C C . LYS A 1 208 ? -4.829 -17.467 -2.991 1.00 92.38 208 LYS A C 1
ATOM 1683 O O . LYS A 1 208 ? -4.764 -17.006 -1.853 1.00 92.38 208 LYS A O 1
ATOM 1688 N N . ASP A 1 209 ? -4.123 -18.524 -3.376 1.00 90.88 209 ASP A N 1
ATOM 1689 C CA . ASP A 1 209 ? -3.164 -19.199 -2.497 1.00 90.88 209 ASP A CA 1
ATOM 1690 C C . ASP A 1 209 ? -1.960 -18.312 -2.171 1.00 90.88 209 ASP A C 1
ATOM 1692 O O . ASP A 1 209 ? -1.520 -18.266 -1.021 1.00 90.88 209 ASP A O 1
ATOM 1696 N N . HIS A 1 210 ? -1.489 -17.522 -3.136 1.00 89.56 210 HIS A N 1
ATOM 1697 C CA . HIS A 1 210 ? -0.459 -16.517 -2.900 1.00 89.56 210 HIS A CA 1
ATOM 1698 C C . HIS A 1 210 ? -0.927 -15.428 -1.919 1.00 89.56 210 HIS A C 1
ATOM 1700 O O . HIS A 1 210 ? -0.220 -15.106 -0.964 1.00 89.56 210 HIS A O 1
ATOM 1706 N N . LEU A 1 211 ? -2.143 -14.900 -2.091 1.00 92.06 211 LEU A N 1
ATOM 1707 C CA . LEU A 1 211 ? -2.720 -13.899 -1.187 1.00 92.06 211 LEU A CA 1
ATOM 1708 C C . LEU A 1 211 ? -2.963 -14.453 0.222 1.00 92.06 211 LEU A C 1
ATOM 1710 O O . LEU A 1 211 ? -2.769 -13.735 1.202 1.00 92.06 211 LEU A O 1
ATOM 1714 N N . ARG A 1 212 ? -3.350 -15.729 0.343 1.00 93.06 212 ARG A N 1
ATOM 1715 C CA . ARG A 1 212 ? -3.446 -16.421 1.638 1.00 93.06 212 ARG A CA 1
ATOM 1716 C C . ARG A 1 212 ? -2.088 -16.496 2.321 1.00 93.06 212 ARG A C 1
ATOM 1718 O O . ARG A 1 212 ? -1.991 -16.099 3.473 1.00 93.06 212 ARG A O 1
ATOM 1725 N N . LEU A 1 213 ? -1.044 -16.905 1.600 1.00 91.56 213 LEU A N 1
ATOM 1726 C CA . LEU A 1 213 ? 0.315 -16.956 2.139 1.00 91.56 213 LEU A CA 1
ATOM 1727 C C . LEU A 1 213 ? 0.786 -15.578 2.630 1.00 91.56 213 LEU A C 1
ATOM 1729 O O . LEU A 1 213 ? 1.342 -15.466 3.722 1.00 91.56 213 LEU A O 1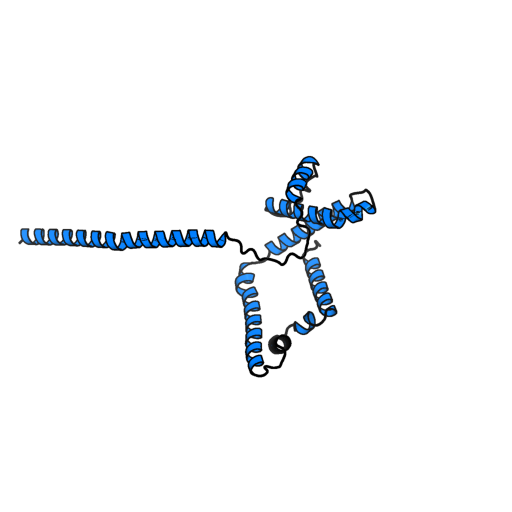
ATOM 1733 N N . LEU A 1 214 ? 0.534 -14.522 1.851 1.00 90.50 214 LEU A N 1
ATOM 1734 C CA . LEU A 1 214 ? 0.845 -13.148 2.253 1.00 90.50 214 LEU A CA 1
ATOM 1735 C C . LEU A 1 214 ? 0.052 -12.716 3.489 1.00 90.50 214 LEU A C 1
ATOM 1737 O O . LEU A 1 214 ? 0.617 -12.094 4.387 1.00 90.50 214 LEU A O 1
ATOM 1741 N N . SER A 1 215 ? -1.237 -13.055 3.549 1.00 91.44 215 SER A N 1
ATOM 1742 C CA . SER A 1 215 ? -2.092 -12.779 4.704 1.00 91.44 215 SER A CA 1
ATOM 1743 C C . SER A 1 215 ? -1.596 -13.504 5.953 1.00 91.44 215 SER A C 1
ATOM 1745 O O . SER A 1 215 ? -1.506 -12.886 7.008 1.00 91.44 215 SER A O 1
ATOM 1747 N N . ASP A 1 216 ? -1.235 -14.781 5.848 1.00 91.00 216 ASP A N 1
ATOM 1748 C CA . ASP A 1 216 ? -0.724 -15.576 6.967 1.00 91.00 216 ASP A CA 1
ATOM 1749 C C . ASP A 1 216 ? 0.609 -15.022 7.472 1.00 91.00 216 ASP A C 1
ATOM 1751 O O . ASP A 1 216 ? 0.812 -14.876 8.677 1.00 91.00 216 ASP A O 1
ATOM 1755 N N . MET A 1 217 ? 1.497 -14.634 6.554 1.00 89.94 217 MET A N 1
ATOM 1756 C CA . MET A 1 217 ? 2.764 -13.993 6.892 1.00 89.94 217 MET A CA 1
ATOM 1757 C C . MET A 1 217 ? 2.543 -12.632 7.568 1.00 89.94 217 MET A C 1
ATOM 1759 O O . MET A 1 217 ? 3.171 -12.324 8.581 1.00 89.94 217 MET A O 1
ATOM 1763 N N . PHE A 1 218 ? 1.634 -11.815 7.033 1.00 87.38 218 PHE A N 1
ATOM 1764 C CA . PHE A 1 218 ? 1.279 -10.527 7.622 1.00 87.38 218 PHE A CA 1
ATOM 1765 C C . PHE A 1 218 ? 0.704 -10.701 9.028 1.00 87.38 218 PHE A C 1
ATOM 1767 O O . PHE A 1 218 ? 1.159 -10.046 9.965 1.00 87.38 218 PHE A O 1
ATOM 1774 N N . LEU A 1 219 ? -0.252 -11.620 9.189 1.00 85.38 219 LEU A N 1
ATOM 1775 C CA . LEU A 1 219 ? -0.836 -11.946 10.483 1.00 85.38 219 LEU A CA 1
ATOM 1776 C C . LEU A 1 219 ? 0.243 -12.404 11.455 1.00 85.38 219 LEU A C 1
ATOM 1778 O O . LEU A 1 219 ? 0.319 -11.835 12.534 1.00 85.38 219 LEU A O 1
ATOM 1782 N N . PHE A 1 220 ? 1.131 -13.317 11.054 1.00 86.38 220 PHE A N 1
ATOM 1783 C CA . PHE A 1 220 ? 2.249 -13.776 11.879 1.00 86.38 220 PHE A CA 1
ATOM 1784 C C . PHE A 1 220 ? 3.108 -12.621 12.419 1.00 86.38 220 PHE A C 1
ATOM 1786 O O . PHE A 1 220 ? 3.473 -12.618 13.594 1.00 86.38 220 PHE A O 1
ATOM 1793 N N . PHE A 1 221 ? 3.407 -11.609 11.599 1.00 82.38 221 PHE A N 1
ATOM 1794 C CA . PHE A 1 221 ? 4.208 -10.462 12.039 1.00 82.38 221 PHE A CA 1
ATOM 1795 C C . PHE A 1 221 ? 3.441 -9.464 12.921 1.00 82.38 221 PHE A C 1
ATOM 1797 O O . PHE A 1 221 ? 4.046 -8.785 13.762 1.00 82.38 221 PHE A O 1
ATOM 1804 N N . VAL A 1 222 ? 2.127 -9.354 12.729 1.00 80.19 222 VAL A N 1
ATOM 1805 C CA . VAL A 1 222 ? 1.273 -8.341 13.366 1.00 80.19 222 VAL A CA 1
ATOM 1806 C C . VAL A 1 222 ? 0.609 -8.850 14.644 1.00 80.19 222 VAL A C 1
ATOM 1808 O O . VAL A 1 222 ? 0.388 -8.068 15.574 1.00 80.19 222 VAL A O 1
ATOM 1811 N N . THR A 1 223 ? 0.287 -10.138 14.736 1.00 75.50 223 THR A N 1
ATOM 1812 C CA . THR A 1 223 ? -0.272 -10.705 15.962 1.00 75.50 223 THR A CA 1
ATOM 1813 C C . THR A 1 223 ? 0.774 -10.673 17.077 1.00 75.50 223 THR A C 1
ATOM 1815 O O . THR A 1 223 ? 1.943 -10.977 16.832 1.00 75.50 223 THR A O 1
ATOM 1818 N N . PRO A 1 224 ? 0.389 -10.280 18.304 1.00 58.25 224 PRO A N 1
ATOM 1819 C CA . PRO A 1 224 ? 1.277 -10.413 19.449 1.00 58.25 224 PRO A CA 1
ATOM 1820 C C . PRO A 1 224 ? 1.580 -11.899 19.687 1.00 58.25 224 PRO A C 1
ATOM 1822 O O . PRO A 1 224 ? 0.678 -12.726 19.551 1.00 58.25 224 PRO A O 1
ATOM 1825 N N . ALA A 1 225 ? 2.835 -12.214 20.020 1.00 49.12 225 ALA A N 1
ATOM 1826 C CA . ALA A 1 225 ? 3.194 -13.505 20.607 1.00 49.12 225 ALA A CA 1
ATOM 1827 C C . ALA A 1 225 ? 2.581 -13.652 22.007 1.00 49.12 225 ALA A C 1
ATOM 1829 O O . ALA A 1 225 ? 2.433 -12.608 22.691 1.00 49.12 225 ALA A O 1
#

InterPro domains:
  IPR003114 Phox-associated domain [PF02194] (91-224)
  IPR003114 Phox-associated domain [PS51207] (90-225)
  IPR003114 Phox-associated domain [SM00313] (90-225)

pLDDT: mean 78.17, std 16.54, range [33.38, 96.12]

Sequence (225 aa):
TALRYGLDMLAFNVILGVTAVCFLMHHGFTFVFYSAVAILSFIAGFLLVREKPVIHFPERGLLYSRGIPKVTAIMDAEGVSKPNIRLSPHEELDNVLNQIVSFIIRDYITPWYNSLTPDDSFPMELHKLLLRVFGNVIKRVSEVDWVPFLTEILPSFMAAHIRVYRNMLERKMVYPDKDSVKLFFDVEAETEKTVCHEEVCCSQDREKDHLRLLSDMFLFFVTPA